Protein AF-A0A9P8JI76-F1 (afdb_monomer)

Secondary structure (DSSP, 8-state):
----SS---PPPPSS-SSSS---HHHHHHHH--SSSSS--HHHHHTHHHHHHHHHTTSSSGGGSPPPPPPPPTT-----SSPPPPSS-SS---EEE--HHHHTT-EEEHHHHHHHHHHHHHTT-HHHHHHHHHHHHHHHHHHHH-TT--GGG-EEE-HHHHHHHHHHHTT-TT-EEEEEE-EEE--S-TTTTT-EEE--S-PPPPPTTS-SS-BTTBTTS-S-SSSS--EEEEEE-S-STTHHHHHHHHHH--

InterPro domains:
  IPR001910 Inosine/uridine-preferring nucleoside hydrolase domain [PF01156] (32-207)
  IPR023186 Inosine/uridine-preferring nucleoside hydrolase [PTHR12304] (30-236)
  IPR036452 Ribonucleoside hydrolase-like [G3DSA:3.90.245.10] (26-215)
  IPR036452 Ribonucleoside hydrolase-like [SSF53590] (35-204)

Radius of gyration: 21.75 Å; Cα contacts (8 Å, |Δi|>4): 345; chains: 1; bounding box: 53×45×63 Å

Sequence (253 aa):
PPPIYPPASIPEPPFRLIKAPQTPLRTSLNIRNQVTPVAEFNTYADSIATARVYALTSPTPNSTIPPSPPALPGSQSLPHLAPYPAKLSRQLKLTVFPLDITTPHKITRGQVKQTIQPLIEAGSPLAEWTAAFLNSTFDKVESLMEGISGDSVGLELHDPLCIWYALTHDDAGWKIKKDEDIRIETTGQWTRGMTVVDRRGRKKRAPDDGEGEIPGDAGNWLSPNAGNRVGRCVQSPGFDIFAPYLLQRVFGV

Mean predicted aligned error: 9.0 Å

Organism: Aureobasidium melanogenum (NCBI:txid46634)

Nearest PDB structures (foldseek):
  3fz0-assembly1_C  TM=6.778E-01  e=4.334E-03  Trypanosoma brucei
  6shl-assembly1_B  TM=2.081E-01  e=9.320E+00  Chaetoceros tenuissimus RNA virus type II

Structure (mmCIF, N/CA/C/O backbone):
data_AF-A0A9P8JI76-F1
#
_entry.id   AF-A0A9P8JI76-F1
#
loop_
_atom_site.group_PDB
_atom_site.id
_atom_site.type_symbol
_atom_site.label_atom_id
_atom_site.label_alt_id
_atom_site.label_comp_id
_atom_site.label_asym_id
_atom_site.label_entity_id
_atom_site.label_seq_id
_atom_site.pdbx_PDB_ins_code
_atom_site.Cartn_x
_atom_site.Cartn_y
_atom_site.Cartn_z
_atom_site.occupancy
_atom_site.B_iso_or_equiv
_atom_site.auth_seq_id
_atom_site.auth_comp_id
_atom_site.auth_asym_id
_atom_site.auth_atom_id
_atom_site.pdbx_PDB_model_num
ATOM 1 N N . PRO A 1 1 ? -0.635 21.444 3.411 1.00 31.45 1 PRO A N 1
ATOM 2 C CA . PRO A 1 1 ? -1.804 21.811 2.575 1.00 31.45 1 PRO A CA 1
ATOM 3 C C . PRO A 1 1 ? -2.587 20.550 2.166 1.00 31.45 1 PRO A C 1
ATOM 5 O O . PRO A 1 1 ? -2.014 19.705 1.484 1.00 31.45 1 PRO A O 1
ATOM 8 N N . PRO A 1 2 ? -3.826 20.368 2.647 1.00 31.03 2 PRO A N 1
ATOM 9 C CA . PRO A 1 2 ? -4.631 19.183 2.341 1.00 31.03 2 PRO A CA 1
ATOM 10 C C . PRO A 1 2 ? -5.326 19.317 0.968 1.00 31.03 2 PRO A C 1
ATOM 12 O O . PRO A 1 2 ? -5.498 20.447 0.502 1.00 31.03 2 PRO A O 1
ATOM 15 N N . PRO A 1 3 ? -5.760 18.216 0.319 1.00 32.19 3 PRO A N 1
ATOM 16 C CA . PRO A 1 3 ? -6.756 18.285 -0.746 1.00 32.19 3 PRO A CA 1
ATOM 17 C C . PRO A 1 3 ? -8.104 18.695 -0.136 1.00 32.19 3 PRO A C 1
ATOM 19 O O . PRO A 1 3 ? -8.515 18.164 0.892 1.00 32.19 3 PRO A O 1
ATOM 22 N N . ILE A 1 4 ? -8.748 19.689 -0.745 1.00 38.81 4 ILE A N 1
ATOM 23 C CA . ILE A 1 4 ? -9.757 20.546 -0.099 1.00 38.81 4 ILE A CA 1
ATOM 24 C C . ILE A 1 4 ? -11.208 20.073 -0.343 1.00 38.81 4 ILE A C 1
ATOM 26 O O . ILE A 1 4 ? -12.114 20.595 0.292 1.00 38.81 4 ILE A O 1
ATOM 30 N N . TYR A 1 5 ? -11.481 19.082 -1.202 1.00 34.94 5 TYR A N 1
ATOM 31 C CA . TYR A 1 5 ? -12.864 18.789 -1.618 1.00 34.94 5 TYR A CA 1
ATOM 32 C C . TYR A 1 5 ? -13.153 17.295 -1.840 1.00 34.94 5 TYR A C 1
ATOM 34 O O . TYR A 1 5 ? -12.245 16.565 -2.255 1.00 34.94 5 TYR A O 1
ATOM 42 N N . PRO A 1 6 ? -14.415 16.839 -1.653 1.00 40.75 6 PRO A N 1
ATOM 43 C CA . PRO A 1 6 ? -14.876 15.586 -2.250 1.00 40.75 6 PRO A CA 1
ATOM 44 C C . PRO A 1 6 ? -14.635 15.645 -3.768 1.00 40.75 6 PRO A C 1
ATOM 46 O O . PRO A 1 6 ? -14.633 16.744 -4.332 1.00 40.75 6 PRO A O 1
ATOM 49 N N . PRO A 1 7 ? -14.407 14.511 -4.460 1.00 43.22 7 PRO A N 1
ATOM 50 C CA . PRO A 1 7 ? -14.188 14.537 -5.898 1.00 43.22 7 PRO A CA 1
ATOM 51 C C . PRO A 1 7 ? -15.430 15.128 -6.562 1.00 43.22 7 PRO A C 1
ATOM 53 O O . PRO A 1 7 ? -16.456 14.462 -6.696 1.00 43.22 7 PRO A O 1
ATOM 56 N N . ALA A 1 8 ? -15.338 16.392 -6.976 1.00 44.16 8 ALA A N 1
ATOM 57 C CA . ALA A 1 8 ? -16.277 16.955 -7.920 1.00 44.16 8 ALA A CA 1
ATOM 58 C C . ALA A 1 8 ? -16.285 16.011 -9.126 1.00 44.16 8 ALA A C 1
ATOM 60 O O . ALA A 1 8 ? -15.217 15.610 -9.602 1.00 44.16 8 ALA A O 1
ATOM 61 N N . SER A 1 9 ? -17.467 15.633 -9.619 1.00 48.31 9 SER A N 1
ATOM 62 C CA . SER A 1 9 ? -17.574 14.955 -10.908 1.00 48.31 9 SER A CA 1
ATOM 63 C C . SER A 1 9 ? -17.218 15.968 -11.997 1.00 48.31 9 SER A C 1
ATOM 65 O O . SER A 1 9 ? -18.086 16.541 -12.652 1.00 48.31 9 SER A O 1
ATOM 67 N N . ILE A 1 10 ? -15.929 16.265 -12.132 1.00 48.69 10 ILE A N 1
ATOM 68 C CA . ILE A 1 10 ? -15.408 17.076 -13.218 1.00 48.69 10 ILE A CA 1
ATOM 69 C C . ILE A 1 10 ? -15.642 16.237 -14.475 1.00 48.69 10 ILE A C 1
ATOM 71 O O . ILE A 1 10 ? -15.131 15.113 -14.538 1.00 48.69 10 ILE A O 1
ATOM 75 N N . PRO A 1 11 ? -16.433 16.725 -15.448 1.00 48.50 11 PRO A N 1
ATOM 76 C CA . PRO A 1 11 ? -16.616 16.023 -16.706 1.00 48.50 11 PRO A CA 1
ATOM 77 C C . PRO A 1 11 ? -15.242 15.733 -17.304 1.00 48.50 11 PRO A C 1
ATOM 79 O O . PRO A 1 11 ? -14.412 16.638 -17.418 1.00 48.50 11 PRO A O 1
ATOM 82 N N . GLU A 1 12 ? -14.984 14.469 -17.643 1.00 49.69 12 GLU A N 1
ATOM 83 C CA . GLU A 1 12 ? -13.732 14.104 -18.296 1.00 49.69 12 GLU A CA 1
ATOM 84 C C . GLU A 1 12 ? -13.619 14.944 -19.582 1.00 49.69 12 GLU A C 1
ATOM 86 O O . GLU A 1 12 ? -14.578 14.982 -20.363 1.00 49.69 12 GLU A O 1
ATOM 91 N N . PRO A 1 13 ? -12.507 15.675 -19.804 1.00 49.22 13 PRO A N 1
ATOM 92 C CA . PRO A 1 13 ? -12.344 16.441 -21.030 1.00 49.22 13 PRO A CA 1
ATOM 93 C C . PRO A 1 13 ? -12.530 15.508 -22.240 1.00 49.22 13 PRO A C 1
ATOM 95 O O . PRO A 1 13 ? -12.113 14.349 -22.187 1.00 49.22 13 PRO A O 1
ATOM 98 N N . PRO A 1 14 ? -13.119 15.982 -23.355 1.00 52.38 14 PRO A N 1
ATOM 99 C CA . PRO A 1 14 ? -13.527 15.138 -24.487 1.00 52.38 14 PRO A CA 1
ATOM 100 C C . PRO A 1 14 ? -12.346 14.558 -25.288 1.00 52.38 14 PRO A C 1
ATOM 102 O O . PRO A 1 14 ? -12.521 14.019 -26.379 1.00 52.38 14 PRO A O 1
ATOM 105 N N . PHE A 1 15 ? -11.127 14.674 -24.766 1.00 48.81 15 PHE A N 1
ATOM 106 C CA . PHE A 1 15 ? -9.894 14.192 -25.357 1.00 48.81 15 PHE A CA 1
ATOM 107 C C . PHE A 1 15 ? -9.058 13.454 -24.309 1.00 48.81 15 PHE A C 1
ATOM 109 O O . PHE A 1 15 ? -8.935 13.858 -23.153 1.00 48.81 15 PHE A O 1
ATOM 116 N N . ARG A 1 16 ? -8.429 12.356 -24.734 1.00 44.25 16 ARG A N 1
ATOM 117 C CA . ARG A 1 16 ? -7.534 11.569 -23.882 1.00 44.25 16 ARG A CA 1
ATOM 118 C C . ARG A 1 16 ? -6.119 12.127 -23.988 1.00 44.25 16 ARG A C 1
ATOM 120 O O . ARG A 1 16 ? -5.501 12.037 -25.043 1.00 44.25 16 ARG A O 1
ATOM 127 N N . LEU A 1 17 ? -5.584 12.641 -22.882 1.00 48.97 17 LEU A N 1
ATOM 128 C CA . LEU A 1 17 ? -4.207 13.156 -22.812 1.00 48.97 17 LEU A CA 1
ATOM 129 C C . LEU A 1 17 ? -3.125 12.063 -22.939 1.00 48.97 17 LEU A C 1
ATOM 131 O O . LEU A 1 17 ? -1.956 12.378 -23.134 1.00 48.97 17 LEU A O 1
ATOM 135 N N . ILE A 1 18 ? -3.494 10.777 -22.856 1.00 44.84 18 ILE A N 1
ATOM 136 C CA . ILE A 1 18 ? -2.584 9.639 -23.046 1.00 44.84 18 ILE A CA 1
ATOM 137 C C . ILE A 1 18 ? -3.244 8.535 -23.885 1.00 44.84 18 ILE A C 1
ATOM 139 O O . ILE A 1 18 ? -4.435 8.264 -23.747 1.00 44.84 18 ILE A O 1
ATOM 143 N N . LYS A 1 19 ? -2.452 7.845 -24.722 1.00 38.38 19 LYS A N 1
ATOM 144 C CA . LYS A 1 19 ? -2.895 6.715 -25.573 1.00 38.38 19 LYS A CA 1
ATOM 145 C C . LYS A 1 19 ? -3.288 5.450 -24.788 1.00 38.38 19 LYS A C 1
ATOM 147 O O . LYS A 1 19 ? -3.725 4.473 -25.387 1.00 38.38 19 LYS A O 1
ATOM 152 N N . ALA A 1 20 ? -3.105 5.434 -23.467 1.00 45.47 20 ALA A N 1
ATOM 153 C CA . ALA A 1 20 ? -3.449 4.289 -22.635 1.00 45.47 20 ALA A CA 1
ATOM 154 C C . ALA A 1 20 ? -4.974 4.220 -22.410 1.00 45.47 20 ALA A C 1
ATOM 156 O O . ALA A 1 20 ? -5.576 5.227 -22.026 1.00 45.47 20 ALA A O 1
ATOM 157 N N . PRO A 1 21 ? -5.617 3.055 -22.611 1.00 47.03 21 PRO A N 1
ATOM 158 C CA . PRO A 1 21 ? -7.047 2.906 -22.370 1.00 47.03 21 PRO A CA 1
ATOM 159 C C . PRO A 1 21 ? -7.389 3.152 -20.893 1.00 47.03 21 PRO A C 1
ATOM 161 O O . PRO A 1 21 ? -6.632 2.805 -19.981 1.00 47.03 21 PRO A O 1
ATOM 164 N N . GLN A 1 22 ? -8.551 3.755 -20.647 1.00 49.19 22 GLN A N 1
ATOM 165 C CA . GLN A 1 22 ? -9.158 3.801 -19.320 1.00 49.19 22 GLN A CA 1
ATOM 166 C C . GLN A 1 22 ? -9.544 2.370 -18.944 1.00 49.19 22 GLN A C 1
ATOM 168 O O . GLN A 1 22 ? -10.387 1.751 -19.583 1.00 49.19 22 GLN A O 1
ATOM 173 N N . THR A 1 23 ? -8.838 1.815 -17.966 1.00 56.16 23 THR A N 1
ATOM 174 C CA . THR A 1 23 ? -9.088 0.472 -17.433 1.00 56.16 23 THR A CA 1
ATOM 175 C C . THR A 1 23 ? -9.636 0.619 -16.021 1.00 56.16 23 THR A C 1
ATOM 177 O O . THR A 1 23 ? -9.257 1.592 -15.364 1.00 56.16 23 THR A O 1
ATOM 180 N N . PRO A 1 24 ? -10.435 -0.335 -15.508 1.00 57.41 24 PRO A N 1
ATOM 181 C CA . PRO A 1 24 ? -10.851 -0.341 -14.106 1.00 57.41 24 PRO A CA 1
ATOM 182 C C . PRO A 1 24 ? -9.673 -0.104 -13.156 1.00 57.41 24 PRO A C 1
ATOM 184 O O . PRO A 1 24 ? -9.762 0.732 -12.278 1.00 57.41 24 PRO A O 1
ATOM 187 N N . LEU A 1 25 ? -8.509 -0.697 -13.438 1.00 52.91 25 LEU A N 1
ATOM 188 C CA . LEU A 1 25 ? -7.288 -0.501 -12.657 1.00 52.91 25 LEU A CA 1
ATOM 189 C C . LEU A 1 25 ? -6.665 0.909 -12.788 1.00 52.91 25 LEU A C 1
ATOM 191 O O . LEU A 1 25 ? -6.049 1.386 -11.847 1.00 52.91 25 LEU A O 1
ATOM 195 N N . ARG A 1 26 ? -6.774 1.597 -13.936 1.00 53.81 26 ARG A N 1
ATOM 196 C CA . ARG A 1 26 ? -6.343 3.011 -14.074 1.00 53.81 26 ARG A CA 1
ATOM 197 C C . ARG A 1 26 ? -7.310 3.946 -13.351 1.00 53.81 26 ARG A C 1
ATOM 199 O O . ARG A 1 26 ? -6.874 4.896 -12.718 1.00 53.81 26 ARG A O 1
ATOM 206 N N . THR A 1 27 ? -8.602 3.659 -13.450 1.00 53.03 27 THR A N 1
ATOM 207 C CA . THR A 1 27 ? -9.645 4.343 -12.693 1.00 53.03 27 THR A CA 1
ATOM 208 C C . THR A 1 27 ? -9.400 4.162 -11.193 1.00 53.03 27 THR A C 1
ATOM 210 O O . THR A 1 27 ? -9.337 5.155 -10.487 1.00 53.03 27 THR A O 1
ATOM 213 N N . SER A 1 28 ? -9.096 2.950 -10.727 1.00 55.28 28 SER A N 1
ATOM 214 C CA . SER A 1 28 ? -8.715 2.665 -9.338 1.00 55.28 28 SER A CA 1
ATOM 215 C C . SER A 1 28 ? -7.453 3.406 -8.883 1.00 55.28 28 SER A C 1
ATOM 217 O O . SER A 1 28 ? -7.447 3.971 -7.796 1.00 55.28 28 SER A O 1
ATOM 219 N N . LEU A 1 29 ? -6.413 3.481 -9.725 1.00 47.97 29 LEU A N 1
ATOM 220 C CA . LEU A 1 29 ? -5.179 4.220 -9.412 1.00 47.97 29 LEU A CA 1
ATOM 221 C C . LEU A 1 29 ? -5.358 5.749 -9.401 1.00 47.97 29 LEU A C 1
ATOM 223 O O . LEU A 1 29 ? -4.594 6.430 -8.727 1.00 47.97 29 LEU A O 1
ATOM 227 N N . ASN A 1 30 ? -6.337 6.287 -10.139 1.00 47.41 30 ASN A N 1
ATOM 228 C CA . ASN A 1 30 ? -6.629 7.725 -10.209 1.00 47.41 30 ASN A CA 1
ATOM 229 C C . ASN A 1 30 ? -7.736 8.176 -9.246 1.00 47.41 30 ASN A C 1
ATOM 231 O O . ASN A 1 30 ? -7.867 9.375 -9.017 1.00 47.41 30 ASN A O 1
ATOM 235 N N . ILE A 1 31 ? -8.575 7.264 -8.738 1.00 47.50 31 ILE A N 1
ATOM 236 C CA . ILE A 1 31 ? -9.809 7.664 -8.053 1.00 47.50 31 ILE A CA 1
ATOM 237 C C . ILE A 1 31 ? -9.543 8.288 -6.689 1.00 47.50 31 ILE A C 1
ATOM 239 O O . ILE A 1 31 ? -10.249 9.232 -6.352 1.00 47.50 31 ILE A O 1
ATOM 243 N N . ARG A 1 32 ? -8.557 7.842 -5.909 1.00 53.12 32 ARG A N 1
ATOM 244 C CA . ARG A 1 32 ? -8.275 8.434 -4.591 1.00 53.12 32 ARG A CA 1
ATOM 245 C C . ARG A 1 32 ? -6.834 8.188 -4.209 1.00 53.12 32 ARG A C 1
ATOM 247 O O . ARG A 1 32 ? -6.512 7.174 -3.609 1.00 53.12 32 ARG A O 1
ATOM 254 N N . ASN A 1 33 ? -5.979 9.133 -4.549 1.00 51.16 33 ASN A N 1
ATOM 255 C CA . ASN A 1 33 ? -4.701 9.263 -3.879 1.00 51.16 33 ASN A CA 1
ATOM 256 C C . ASN A 1 33 ? -4.870 10.303 -2.764 1.00 51.16 33 ASN A C 1
ATOM 258 O O . ASN A 1 33 ? -5.526 11.326 -2.950 1.00 51.16 33 ASN A O 1
ATOM 262 N N . GLN A 1 34 ? -4.371 9.986 -1.571 1.00 57.38 34 GLN A N 1
ATOM 263 C CA . GLN A 1 34 ? -4.729 10.711 -0.345 1.00 57.38 34 GLN A CA 1
ATOM 264 C C . GLN A 1 34 ? -4.065 12.089 -0.231 1.00 57.38 34 GLN A C 1
ATOM 266 O O . GLN A 1 34 ? -4.572 12.953 0.480 1.00 57.38 34 GLN A O 1
ATOM 271 N N . VAL A 1 35 ? -2.940 12.308 -0.927 1.00 67.81 35 VAL A N 1
ATOM 272 C CA . VAL A 1 35 ? -2.150 13.550 -0.816 1.00 67.81 35 VAL A CA 1
ATOM 273 C C . VAL A 1 35 ? -2.174 14.381 -2.087 1.00 67.81 35 VAL A C 1
ATOM 275 O O . VAL A 1 35 ? -2.378 15.592 -2.035 1.00 67.81 35 VAL A O 1
ATOM 278 N N . THR A 1 36 ? -1.966 13.745 -3.234 1.00 76.25 36 THR A N 1
ATOM 279 C CA . THR A 1 36 ? -2.098 14.367 -4.558 1.00 76.25 36 THR A CA 1
ATOM 280 C C . THR A 1 36 ? -3.062 13.532 -5.391 1.00 76.25 36 THR A C 1
ATOM 282 O O . THR A 1 36 ? -3.386 12.429 -4.974 1.00 76.25 36 THR A O 1
ATOM 285 N N . PRO A 1 37 ? -3.499 13.968 -6.584 1.00 75.00 37 PRO A N 1
ATOM 286 C CA . PRO A 1 37 ? -4.369 13.145 -7.428 1.00 75.00 37 PRO A CA 1
ATOM 287 C C . PRO A 1 37 ? -3.773 11.785 -7.841 1.00 75.00 37 PRO A C 1
ATOM 289 O O . PRO A 1 37 ? -4.517 10.877 -8.204 1.00 75.00 37 PRO A O 1
ATOM 292 N N . VAL A 1 38 ? -2.444 11.622 -7.791 1.00 80.62 38 VAL A N 1
ATOM 293 C CA . VAL A 1 38 ? -1.729 10.470 -8.381 1.00 80.62 38 VAL A CA 1
ATOM 294 C C . VAL A 1 38 ? -0.743 9.761 -7.439 1.00 80.62 38 VAL A C 1
ATOM 296 O O . VAL A 1 38 ? -0.149 8.765 -7.847 1.00 80.62 38 VAL A O 1
ATOM 299 N N . ALA A 1 39 ? -0.548 10.249 -6.207 1.00 85.25 39 ALA A N 1
ATOM 300 C CA . ALA A 1 39 ? 0.408 9.677 -5.256 1.00 85.25 39 ALA A CA 1
ATOM 301 C C . ALA A 1 39 ? -0.201 9.358 -3.881 1.00 85.25 39 ALA A C 1
ATOM 303 O O . ALA A 1 39 ? -0.815 10.208 -3.227 1.00 85.25 39 ALA A O 1
ATOM 304 N N . GLU A 1 40 ? 0.040 8.132 -3.425 1.00 87.75 40 GLU A N 1
ATOM 305 C CA . GLU A 1 40 ? -0.241 7.677 -2.062 1.00 87.75 40 GLU A CA 1
ATOM 306 C C . GLU A 1 40 ? 0.681 8.388 -1.048 1.00 87.75 40 GLU A C 1
ATOM 308 O O . GLU A 1 40 ? 1.776 8.832 -1.402 1.00 87.75 40 GLU A O 1
ATOM 313 N N . PHE A 1 41 ? 0.222 8.542 0.202 1.00 86.94 41 PHE A N 1
ATOM 314 C CA . PHE A 1 41 ? 0.879 9.356 1.230 1.00 86.94 41 PHE A CA 1
ATOM 315 C C . PHE A 1 41 ? 2.339 8.972 1.489 1.00 86.94 41 PHE A C 1
ATOM 317 O O . PHE A 1 41 ? 3.208 9.839 1.385 1.00 86.94 41 PHE A O 1
ATOM 324 N N . ASN A 1 42 ? 2.630 7.705 1.783 1.00 90.94 42 ASN A N 1
ATOM 325 C CA . ASN A 1 42 ? 3.982 7.240 2.101 1.00 90.94 42 ASN A CA 1
ATOM 326 C C . ASN A 1 42 ? 4.930 7.414 0.910 1.00 90.94 42 ASN A C 1
ATOM 328 O O . ASN A 1 42 ? 6.061 7.884 1.057 1.00 90.94 42 ASN A O 1
ATOM 332 N N . THR A 1 43 ? 4.442 7.108 -0.291 1.00 90.62 43 THR A N 1
ATOM 333 C CA . THR A 1 43 ? 5.223 7.265 -1.524 1.00 90.62 43 THR A CA 1
ATOM 334 C C . THR A 1 43 ? 5.467 8.740 -1.861 1.00 90.62 43 THR A C 1
ATOM 336 O O . THR A 1 43 ? 6.544 9.106 -2.331 1.00 90.62 43 THR A O 1
ATOM 339 N N . TYR A 1 44 ? 4.492 9.618 -1.612 1.00 89.31 44 TYR A N 1
ATOM 340 C CA . TYR A 1 44 ? 4.650 11.063 -1.777 1.00 89.31 44 TYR A CA 1
ATOM 341 C C . TYR A 1 44 ? 5.583 11.668 -0.721 1.00 89.31 44 TYR A C 1
ATOM 343 O O . TYR A 1 44 ? 6.356 12.581 -1.035 1.00 89.31 44 TYR A O 1
ATOM 351 N N . ALA A 1 45 ? 5.523 11.180 0.519 1.00 90.25 45 ALA A N 1
ATOM 352 C CA . ALA A 1 45 ? 6.365 11.650 1.611 1.00 90.25 45 ALA A CA 1
ATOM 353 C C . ALA A 1 45 ? 7.850 11.473 1.266 1.00 90.25 45 ALA A C 1
ATOM 355 O O . ALA A 1 45 ? 8.615 12.428 1.400 1.00 90.25 45 ALA A O 1
ATOM 356 N N . ASP A 1 46 ? 8.229 10.317 0.706 1.00 92.00 46 ASP A N 1
ATOM 357 C CA . ASP A 1 46 ? 9.573 10.100 0.169 1.00 92.00 46 ASP A CA 1
ATOM 358 C C . ASP A 1 46 ? 9.583 9.193 -1.076 1.00 92.00 46 ASP A C 1
ATOM 360 O O . ASP A 1 46 ? 9.744 7.965 -1.029 1.00 92.00 46 ASP A O 1
ATOM 364 N N . SER A 1 47 ? 9.453 9.831 -2.240 1.00 91.75 47 SER A N 1
ATOM 365 C CA . SER A 1 47 ? 9.452 9.147 -3.533 1.00 91.75 47 SER A CA 1
ATOM 366 C C . SER A 1 47 ? 10.815 8.541 -3.877 1.00 91.75 47 SER A C 1
ATOM 368 O O . SER A 1 47 ? 10.875 7.515 -4.554 1.00 91.75 47 SER A O 1
ATOM 370 N N . ILE A 1 48 ? 11.915 9.146 -3.408 1.00 90.94 48 ILE A N 1
ATOM 371 C CA . ILE A 1 48 ? 13.276 8.665 -3.685 1.00 90.94 48 ILE A CA 1
ATOM 372 C C . ILE A 1 48 ? 13.552 7.412 -2.857 1.00 90.94 48 ILE A C 1
ATOM 374 O O . ILE A 1 48 ? 14.003 6.409 -3.413 1.00 90.94 48 ILE A O 1
ATOM 378 N N . ALA A 1 49 ? 13.247 7.432 -1.557 1.00 91.12 49 ALA A N 1
ATOM 379 C CA . ALA A 1 49 ? 13.370 6.250 -0.710 1.00 91.12 49 ALA A CA 1
ATOM 380 C C . ALA A 1 49 ? 12.502 5.105 -1.239 1.00 91.12 49 ALA A C 1
ATOM 382 O O . ALA A 1 49 ? 12.996 3.985 -1.373 1.00 91.12 49 ALA A O 1
ATOM 383 N N . THR A 1 50 ? 11.258 5.386 -1.640 1.00 94.12 50 THR A N 1
ATOM 384 C CA . THR A 1 50 ? 10.363 4.354 -2.184 1.00 94.12 50 THR A CA 1
ATOM 385 C C . THR A 1 50 ? 10.926 3.737 -3.468 1.00 94.12 50 THR A C 1
ATOM 387 O O . THR A 1 50 ? 11.028 2.513 -3.569 1.00 94.12 50 THR A O 1
ATOM 390 N N . ALA A 1 51 ? 11.402 4.559 -4.413 1.00 93.69 51 ALA A N 1
ATOM 391 C CA . ALA A 1 51 ? 12.048 4.073 -5.635 1.00 93.69 51 ALA A CA 1
ATOM 392 C C . ALA A 1 51 ? 13.281 3.205 -5.332 1.00 93.69 51 ALA A C 1
ATOM 394 O O . ALA A 1 51 ? 13.474 2.142 -5.927 1.00 93.69 51 ALA A O 1
ATOM 395 N N . ARG A 1 52 ? 14.098 3.632 -4.361 1.00 92.31 52 ARG A N 1
ATOM 396 C CA . ARG A 1 52 ? 15.288 2.897 -3.921 1.00 92.31 52 ARG A CA 1
ATOM 397 C C . ARG A 1 52 ? 14.941 1.576 -3.248 1.00 92.31 52 ARG A C 1
ATOM 399 O O . ARG A 1 52 ? 15.650 0.608 -3.487 1.00 92.31 52 ARG A O 1
ATOM 406 N N . VAL A 1 53 ? 13.883 1.496 -2.445 1.00 94.06 53 VAL A N 1
ATOM 407 C CA . VAL A 1 53 ? 13.431 0.225 -1.853 1.00 94.06 53 VAL A CA 1
ATOM 408 C C . VAL A 1 53 ? 12.942 -0.726 -2.944 1.00 94.06 53 VAL A C 1
ATOM 410 O O . VAL A 1 53 ? 13.301 -1.901 -2.936 1.00 94.06 53 VAL A O 1
ATOM 413 N N . TYR A 1 54 ? 12.189 -0.223 -3.926 1.00 95.62 54 TYR A N 1
ATOM 414 C CA . TYR A 1 54 ? 11.686 -1.045 -5.027 1.00 95.62 54 TYR A CA 1
ATOM 415 C C . TYR A 1 54 ? 12.836 -1.588 -5.881 1.00 95.62 54 TYR A C 1
ATOM 417 O O . TYR A 1 54 ? 12.827 -2.772 -6.213 1.00 95.62 54 TYR A O 1
ATOM 425 N N . ALA A 1 55 ? 13.872 -0.783 -6.137 1.00 93.81 55 ALA A N 1
ATOM 426 C CA . ALA A 1 55 ? 15.073 -1.213 -6.856 1.00 93.81 55 ALA A CA 1
ATOM 427 C C . ALA A 1 55 ? 15.773 -2.428 -6.212 1.00 93.81 55 ALA A C 1
ATOM 429 O O . ALA A 1 55 ? 16.347 -3.242 -6.935 1.00 93.81 55 ALA A O 1
ATOM 430 N N . LEU A 1 56 ? 15.653 -2.641 -4.890 1.00 94.00 56 LEU A N 1
ATOM 431 C CA . LEU A 1 56 ? 16.237 -3.814 -4.213 1.00 94.00 56 LEU A CA 1
ATOM 432 C C . LEU A 1 56 ? 15.586 -5.136 -4.640 1.00 94.00 56 LEU A C 1
ATOM 434 O O . LEU A 1 56 ? 16.119 -6.212 -4.365 1.00 94.00 56 LEU A O 1
ATOM 438 N N . THR A 1 57 ? 14.414 -5.072 -5.265 1.00 94.88 57 THR A N 1
ATOM 439 C CA . THR A 1 57 ? 13.717 -6.244 -5.804 1.00 94.88 57 THR A CA 1
ATOM 440 C C . THR A 1 57 ? 14.254 -6.640 -7.183 1.00 94.88 57 THR A C 1
ATOM 442 O O . THR A 1 57 ? 14.071 -7.776 -7.610 1.00 94.88 57 THR A O 1
ATOM 445 N N . SER A 1 58 ? 14.934 -5.735 -7.892 1.00 92.19 58 SER A N 1
ATOM 446 C CA . SER A 1 58 ? 15.465 -5.983 -9.234 1.00 92.19 58 SER A CA 1
ATOM 447 C C . SER A 1 58 ? 16.699 -6.895 -9.200 1.00 92.19 58 SER A C 1
ATOM 449 O O . SER A 1 58 ? 17.502 -6.789 -8.269 1.00 92.19 58 SER A O 1
ATOM 451 N N . PRO A 1 59 ? 16.911 -7.760 -10.213 1.00 87.50 59 PRO A N 1
ATOM 452 C CA . PRO A 1 59 ? 18.199 -8.434 -10.389 1.00 87.50 59 PRO A CA 1
ATOM 453 C C . PRO A 1 59 ? 19.322 -7.438 -10.726 1.00 87.50 59 PRO A C 1
ATOM 455 O O . PRO A 1 59 ? 20.481 -7.690 -10.402 1.00 87.50 59 PRO A O 1
ATOM 458 N N . THR A 1 60 ? 18.962 -6.280 -11.292 1.00 88.19 60 THR A N 1
ATOM 459 C CA . THR A 1 60 ? 19.874 -5.188 -11.642 1.00 88.19 60 THR A CA 1
ATOM 460 C C . THR A 1 60 ? 19.337 -3.881 -11.049 1.00 88.19 60 THR A C 1
ATOM 462 O O . THR A 1 60 ? 18.736 -3.080 -11.771 1.00 88.19 60 THR A O 1
ATOM 465 N N . PRO A 1 61 ? 19.531 -3.622 -9.738 1.00 88.25 61 PRO A N 1
ATOM 466 C CA . PRO A 1 61 ? 18.918 -2.479 -9.052 1.00 88.25 61 PRO A CA 1
ATOM 467 C C . PRO A 1 61 ? 19.180 -1.127 -9.710 1.00 88.25 61 PRO A C 1
ATOM 469 O O . PRO A 1 61 ? 18.284 -0.294 -9.794 1.00 88.25 61 PRO A O 1
ATOM 472 N N . ASN A 1 62 ? 20.376 -0.937 -10.271 1.00 86.56 62 ASN A N 1
ATOM 473 C CA . ASN A 1 62 ? 20.744 0.289 -10.980 1.00 86.56 62 ASN A CA 1
ATOM 474 C C . ASN A 1 62 ? 19.828 0.623 -12.168 1.00 86.56 62 ASN A C 1
ATOM 476 O O . ASN A 1 62 ? 19.788 1.776 -12.583 1.00 86.56 62 ASN A O 1
ATOM 480 N N . SER A 1 63 ? 19.065 -0.342 -12.691 1.00 86.56 63 SER A N 1
ATOM 481 C CA . SER A 1 63 ? 18.137 -0.129 -13.808 1.00 86.56 63 SER A CA 1
ATOM 482 C C . SER A 1 63 ? 16.906 0.719 -13.462 1.00 86.56 63 SER A C 1
ATOM 484 O O . SER A 1 63 ? 16.224 1.194 -14.369 1.00 86.56 63 SER A O 1
ATOM 486 N N . THR A 1 64 ? 16.603 0.914 -12.175 1.00 87.69 64 THR A N 1
ATOM 487 C CA . THR A 1 64 ? 15.388 1.613 -11.713 1.00 87.69 64 THR A CA 1
ATOM 488 C C . THR A 1 64 ? 15.650 2.651 -10.627 1.00 87.69 64 THR A C 1
ATOM 490 O O . THR A 1 64 ? 14.703 3.193 -10.055 1.00 87.69 64 THR A O 1
ATOM 493 N N . ILE A 1 65 ? 16.915 2.923 -10.309 1.00 86.38 65 ILE A N 1
ATOM 494 C CA . ILE A 1 65 ? 17.273 3.941 -9.322 1.00 86.38 65 ILE A CA 1
ATOM 495 C C . ILE A 1 65 ? 17.016 5.327 -9.919 1.00 86.38 65 ILE A C 1
ATOM 497 O O . ILE A 1 65 ? 17.464 5.595 -11.036 1.00 86.38 65 ILE A O 1
ATOM 501 N N . PRO A 1 66 ? 16.315 6.218 -9.197 1.00 80.44 66 PRO A N 1
ATOM 502 C CA . PRO A 1 66 ? 16.132 7.586 -9.653 1.00 80.44 66 PRO A CA 1
ATOM 503 C C . PRO A 1 66 ? 17.480 8.316 -9.689 1.00 80.44 66 PRO A C 1
ATOM 505 O O . PRO A 1 66 ? 18.376 7.987 -8.904 1.00 80.44 66 PRO A O 1
ATOM 508 N N . PRO A 1 67 ? 17.637 9.335 -10.552 1.00 73.25 67 PRO A N 1
ATOM 509 C CA . PRO A 1 67 ? 18.832 10.165 -10.531 1.00 73.25 67 PRO A CA 1
ATOM 510 C C . PRO A 1 67 ? 19.048 10.736 -9.126 1.00 73.25 67 PRO A C 1
ATOM 512 O O . PRO A 1 67 ? 18.087 11.063 -8.421 1.00 73.25 67 PRO A O 1
ATOM 515 N N . SER A 1 68 ? 20.312 10.852 -8.715 1.00 69.00 68 SER A N 1
ATOM 516 C CA . SER A 1 68 ? 20.649 11.492 -7.446 1.00 69.00 68 SER A CA 1
ATOM 517 C C . SER A 1 68 ? 20.010 12.883 -7.396 1.00 69.00 68 SER A C 1
ATOM 519 O O . SER A 1 68 ? 20.111 13.618 -8.384 1.00 69.00 68 SER A O 1
ATOM 521 N N . PRO A 1 69 ? 19.355 13.262 -6.283 1.00 63.78 69 PRO A N 1
ATOM 522 C CA . PRO A 1 69 ? 18.818 14.605 -6.156 1.00 63.78 69 PRO A CA 1
ATOM 523 C C . PRO A 1 69 ? 19.942 15.630 -6.376 1.00 63.78 69 PRO A C 1
ATOM 525 O O . PRO A 1 69 ? 21.075 15.391 -5.939 1.00 63.78 69 PRO A O 1
ATOM 528 N N . PRO A 1 70 ? 19.662 16.741 -7.083 1.00 60.59 70 PRO A N 1
ATOM 529 C CA . PRO A 1 70 ? 20.663 17.766 -7.331 1.00 60.59 70 PRO A CA 1
ATOM 530 C C . PRO A 1 70 ? 21.187 18.318 -6.004 1.00 60.59 70 PRO A C 1
ATOM 532 O O . PRO A 1 70 ? 20.451 18.395 -5.017 1.00 60.59 70 PRO A O 1
ATOM 535 N N . ALA A 1 71 ? 22.463 18.704 -5.980 1.00 61.66 71 ALA A N 1
ATOM 536 C CA . ALA A 1 71 ? 23.041 19.365 -4.818 1.00 61.66 71 ALA A CA 1
ATOM 537 C C . ALA A 1 71 ? 22.249 20.641 -4.492 1.00 61.66 71 ALA A C 1
ATOM 539 O O . ALA A 1 71 ? 21.814 21.362 -5.396 1.00 61.66 71 ALA A O 1
ATOM 540 N N . LEU A 1 72 ? 22.071 20.928 -3.200 1.00 61.53 72 LEU A N 1
ATOM 541 C CA . LEU A 1 72 ? 21.495 22.200 -2.775 1.00 61.53 72 LEU A CA 1
ATOM 542 C C . LEU A 1 72 ? 22.362 23.354 -3.314 1.00 61.53 72 LEU A C 1
ATOM 544 O O . LEU A 1 72 ? 23.592 23.252 -3.258 1.00 61.53 72 LEU A O 1
ATOM 548 N N . PRO A 1 73 ? 21.764 24.452 -3.811 1.00 57.31 73 PRO A N 1
ATOM 549 C CA . PRO A 1 73 ? 22.525 25.608 -4.273 1.00 57.31 73 PRO A CA 1
ATOM 550 C C . PRO A 1 73 ? 23.490 26.094 -3.182 1.00 57.31 73 PRO A C 1
ATOM 552 O O . PRO A 1 73 ? 23.067 26.408 -2.072 1.00 57.31 73 PRO A O 1
ATOM 555 N N . GLY A 1 74 ? 24.790 26.129 -3.486 1.00 68.62 74 GLY A N 1
ATOM 556 C CA . GLY A 1 74 ? 25.836 26.541 -2.540 1.00 68.62 74 GLY A CA 1
ATOM 557 C C . GLY A 1 74 ? 26.370 25.442 -1.612 1.00 68.62 74 GLY A C 1
ATOM 558 O O . GLY A 1 74 ? 27.276 25.716 -0.828 1.00 68.62 74 GLY A O 1
ATOM 559 N N . SER A 1 75 ? 25.876 24.204 -1.708 1.00 63.81 75 SER A N 1
ATOM 560 C CA . SER A 1 75 ? 26.410 23.072 -0.945 1.00 63.81 75 SER A CA 1
ATOM 561 C C . SER A 1 75 ? 27.399 22.245 -1.773 1.00 63.81 75 SER A C 1
ATOM 563 O O . SER A 1 75 ? 27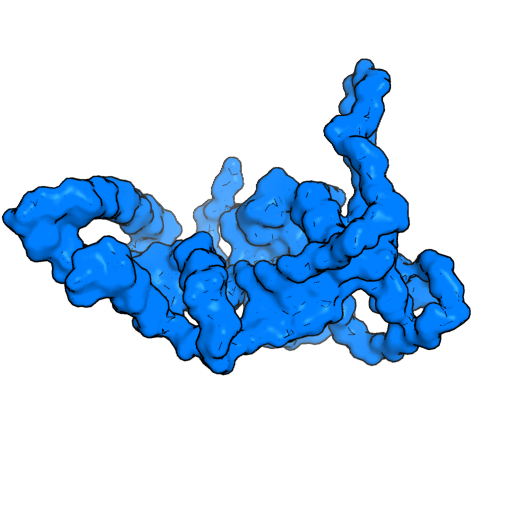.054 21.742 -2.839 1.00 63.81 75 SER A O 1
ATOM 565 N N . GLN A 1 76 ? 28.617 22.045 -1.252 1.00 57.06 76 GLN A N 1
ATOM 566 C CA . GLN A 1 76 ? 29.566 21.028 -1.743 1.00 57.06 76 GLN A CA 1
ATOM 567 C C . GLN A 1 76 ? 29.267 19.625 -1.182 1.00 57.06 76 GLN A C 1
ATOM 569 O O . GLN A 1 76 ? 30.042 18.694 -1.399 1.00 57.06 76 GLN A O 1
ATOM 574 N N . SER A 1 77 ? 28.184 19.456 -0.413 1.00 52.09 77 SER A N 1
ATOM 575 C CA . SER A 1 77 ? 27.861 18.163 0.185 1.00 52.09 77 SER A CA 1
ATOM 576 C C . SER A 1 77 ? 27.650 17.118 -0.907 1.00 52.09 77 SER A C 1
ATOM 578 O O . SER A 1 77 ? 26.820 17.306 -1.799 1.00 52.09 77 SER A O 1
ATOM 580 N N . LEU A 1 78 ? 28.373 16.000 -0.789 1.00 52.53 78 LEU A N 1
ATOM 581 C CA . LEU A 1 78 ? 28.084 14.747 -1.489 1.00 52.53 78 LEU A CA 1
ATOM 582 C C . LEU A 1 78 ? 26.569 14.476 -1.471 1.00 52.53 78 LEU A C 1
ATOM 584 O O . LEU A 1 78 ? 25.899 14.909 -0.524 1.00 52.53 78 LEU A O 1
ATOM 588 N N . PRO A 1 79 ? 26.004 13.746 -2.454 1.00 58.72 79 PRO A N 1
ATOM 589 C CA . PRO A 1 79 ? 24.624 13.294 -2.324 1.00 58.72 79 PRO A CA 1
ATOM 590 C C . PRO A 1 79 ? 24.471 12.652 -0.939 1.00 58.72 79 PRO A C 1
ATOM 592 O O . PRO A 1 79 ? 25.280 11.802 -0.570 1.00 58.72 79 PRO A O 1
ATOM 595 N N . HIS A 1 80 ? 23.465 13.063 -0.156 1.00 67.56 80 HIS A N 1
ATOM 596 C CA . HIS A 1 80 ? 23.222 12.593 1.225 1.00 67.56 80 HIS A CA 1
ATOM 597 C C . HIS A 1 80 ? 23.008 11.068 1.341 1.00 67.56 80 HIS A C 1
ATOM 599 O O . HIS A 1 80 ? 22.719 10.531 2.406 1.00 67.56 80 HIS A O 1
ATOM 605 N N . LEU A 1 81 ? 23.114 10.368 0.219 1.00 69.38 81 LEU A N 1
ATOM 606 C CA . LEU A 1 81 ? 22.803 8.986 -0.014 1.00 69.38 81 LEU A CA 1
ATOM 607 C C . LEU A 1 81 ? 24.049 8.317 -0.594 1.00 69.38 81 LEU A C 1
ATOM 609 O O . LEU A 1 81 ? 24.530 8.701 -1.660 1.00 69.38 81 LEU A O 1
ATOM 613 N N . ALA A 1 82 ? 24.538 7.285 0.093 1.00 72.38 82 ALA A N 1
ATOM 614 C CA . ALA A 1 82 ? 25.621 6.456 -0.417 1.00 72.38 82 ALA A CA 1
ATOM 615 C C . ALA A 1 82 ? 25.256 5.843 -1.786 1.00 72.38 82 ALA A C 1
ATOM 617 O O . ALA A 1 82 ? 24.061 5.601 -2.045 1.00 72.38 82 ALA A O 1
ATOM 618 N N . PRO A 1 83 ? 26.265 5.546 -2.632 1.00 72.94 83 PRO A N 1
ATOM 619 C CA . PRO A 1 83 ? 26.068 4.794 -3.860 1.00 72.94 83 PRO A CA 1
ATOM 620 C C . PRO A 1 83 ? 25.292 3.513 -3.588 1.00 72.94 83 PRO A C 1
ATOM 622 O O . PRO A 1 83 ? 25.441 2.869 -2.547 1.00 72.94 83 PRO A O 1
ATOM 625 N N . TYR A 1 84 ? 24.436 3.150 -4.528 1.00 78.00 84 TYR A N 1
ATOM 626 C CA . TYR A 1 84 ? 23.656 1.938 -4.394 1.00 78.00 84 TYR A CA 1
ATOM 627 C C . TYR A 1 84 ? 24.546 0.696 -4.557 1.00 78.00 84 TYR A C 1
ATOM 629 O O . TYR A 1 84 ? 25.492 0.738 -5.349 1.00 78.00 84 TYR A O 1
ATOM 637 N N . PRO A 1 85 ? 24.277 -0.410 -3.838 1.00 77.38 85 PRO A N 1
ATOM 638 C CA . PRO A 1 85 ? 25.067 -1.624 -3.990 1.00 77.38 85 PRO A CA 1
ATOM 639 C C . PRO A 1 85 ? 25.082 -2.126 -5.438 1.00 77.38 85 PRO A C 1
ATOM 641 O O . PRO A 1 85 ? 24.031 -2.342 -6.037 1.00 77.38 85 PRO A O 1
ATOM 644 N N . ALA A 1 86 ? 26.277 -2.374 -5.983 1.00 74.19 86 ALA A N 1
ATOM 645 C CA . ALA A 1 86 ? 26.434 -2.949 -7.322 1.00 74.19 86 ALA A CA 1
ATOM 646 C C . ALA A 1 86 ? 25.942 -4.406 -7.403 1.00 74.19 86 ALA A C 1
ATOM 648 O O . ALA A 1 86 ? 25.581 -4.884 -8.475 1.00 74.19 86 ALA A O 1
ATOM 649 N N . LYS A 1 87 ? 25.948 -5.116 -6.267 1.00 74.25 87 LYS A N 1
ATOM 650 C CA . LYS A 1 87 ? 25.437 -6.480 -6.107 1.00 74.25 87 LYS A CA 1
ATOM 651 C C . LYS A 1 87 ? 24.697 -6.581 -4.779 1.00 74.25 87 LYS A C 1
ATOM 653 O O . LYS A 1 87 ? 25.156 -6.038 -3.774 1.00 74.25 87 LYS A O 1
ATOM 658 N N . LEU A 1 88 ? 23.579 -7.297 -4.772 1.00 83.38 88 LEU A N 1
ATOM 659 C CA . LEU A 1 88 ? 22.828 -7.612 -3.560 1.00 83.38 88 LEU A CA 1
ATOM 660 C C . LEU A 1 88 ? 23.130 -9.049 -3.135 1.00 83.38 88 LEU A C 1
ATOM 662 O O . LEU A 1 88 ? 23.168 -9.944 -3.975 1.00 83.38 88 LEU A O 1
ATOM 666 N N . SER A 1 89 ? 23.303 -9.285 -1.833 1.00 88.75 89 SER A N 1
ATOM 667 C CA . SER A 1 89 ? 23.416 -10.649 -1.290 1.00 88.75 89 SER A CA 1
ATOM 668 C C . SER A 1 89 ? 22.121 -11.448 -1.462 1.00 88.75 89 SER A C 1
ATOM 670 O O . SER A 1 89 ? 22.147 -12.673 -1.535 1.00 88.75 89 SER A O 1
ATOM 672 N N . ARG A 1 90 ? 20.987 -10.744 -1.536 1.00 92.00 90 ARG A N 1
ATOM 673 C CA . ARG A 1 90 ? 19.666 -11.259 -1.900 1.00 92.00 90 ARG A CA 1
ATOM 674 C C . ARG A 1 90 ? 18.786 -10.120 -2.404 1.00 92.00 90 ARG A C 1
ATOM 676 O O . ARG A 1 90 ? 18.908 -8.994 -1.925 1.00 92.00 90 ARG A O 1
ATOM 683 N N . GLN A 1 91 ? 17.858 -10.430 -3.301 1.00 93.00 91 GLN A N 1
ATOM 684 C CA . GLN A 1 91 ? 16.801 -9.492 -3.674 1.00 93.00 91 GLN A CA 1
ATOM 685 C C . GLN A 1 91 ? 15.793 -9.347 -2.529 1.00 93.00 91 GLN A C 1
ATOM 687 O O . GLN A 1 91 ? 15.471 -10.313 -1.825 1.00 93.00 91 GLN A O 1
ATOM 692 N N . LEU A 1 92 ? 15.283 -8.132 -2.347 1.00 95.56 92 LEU A N 1
ATOM 693 C CA . LEU A 1 92 ? 14.187 -7.872 -1.425 1.00 95.56 92 LEU A CA 1
ATOM 694 C C . LEU A 1 92 ? 12.909 -8.538 -1.954 1.00 95.56 92 LEU A C 1
ATOM 696 O O . LEU A 1 92 ? 12.536 -8.345 -3.108 1.00 95.56 92 LEU A O 1
ATOM 700 N N . LYS A 1 93 ? 12.208 -9.283 -1.095 1.00 96.44 93 LYS A N 1
ATOM 701 C CA . LYS A 1 93 ? 10.825 -9.697 -1.358 1.00 96.44 93 LYS A CA 1
ATOM 702 C C . LYS A 1 93 ? 9.905 -8.594 -0.858 1.00 96.44 93 LYS A C 1
ATOM 704 O O . LYS A 1 93 ? 9.768 -8.417 0.349 1.00 96.44 93 LYS A O 1
ATOM 709 N N . LEU A 1 94 ? 9.303 -7.855 -1.781 1.00 96.75 94 LEU A N 1
ATOM 710 C CA . LEU A 1 94 ? 8.412 -6.743 -1.469 1.00 96.75 94 LEU A CA 1
ATOM 711 C C . LEU A 1 94 ? 7.004 -7.060 -1.962 1.00 96.75 94 LEU A C 1
ATOM 713 O O . LEU A 1 94 ? 6.829 -7.413 -3.125 1.00 96.75 94 LEU A O 1
ATOM 717 N N . THR A 1 95 ? 6.009 -6.917 -1.086 1.00 96.69 95 THR A N 1
ATOM 718 C CA . THR A 1 95 ? 4.592 -6.930 -1.466 1.00 96.69 95 THR A CA 1
ATOM 719 C C . THR A 1 95 ? 3.961 -5.596 -1.098 1.00 96.69 95 THR A C 1
ATOM 721 O O . THR A 1 95 ? 4.107 -5.151 0.035 1.00 96.69 95 THR A O 1
ATOM 724 N N . VAL A 1 96 ? 3.279 -4.962 -2.047 1.00 95.12 96 VAL A N 1
ATOM 725 C CA . VAL A 1 96 ? 2.655 -3.646 -1.881 1.00 95.12 96 VAL A CA 1
ATOM 726 C C . VAL A 1 96 ? 1.139 -3.778 -1.850 1.00 95.12 96 VAL A C 1
ATOM 728 O O . VAL A 1 96 ? 0.558 -4.576 -2.593 1.00 95.12 96 VAL A O 1
ATOM 731 N N . PHE A 1 97 ? 0.515 -2.982 -0.987 1.00 93.75 97 PHE A N 1
ATOM 732 C CA . PHE A 1 97 ? -0.925 -2.949 -0.753 1.00 93.75 97 PHE A CA 1
ATOM 733 C C . PHE A 1 97 ? -1.463 -1.594 -1.216 1.00 93.75 97 PHE A C 1
ATOM 735 O O . PHE A 1 97 ? -1.402 -0.620 -0.469 1.00 93.75 97 PHE A O 1
ATOM 742 N N . PRO A 1 98 ? -1.908 -1.494 -2.477 1.00 90.38 98 PRO A N 1
ATOM 743 C CA . PRO A 1 98 ? -2.368 -0.229 -3.037 1.00 90.38 98 PRO A CA 1
ATOM 744 C C . PRO A 1 98 ? -3.707 0.226 -2.428 1.00 90.38 98 PRO A C 1
ATOM 746 O O . PRO A 1 98 ? -4.422 -0.547 -1.785 1.00 90.38 98 PRO A O 1
ATOM 749 N N . LEU A 1 99 ? -4.047 1.504 -2.621 1.00 84.81 99 LEU A N 1
ATOM 750 C CA . LEU A 1 99 ? -5.251 2.116 -2.040 1.00 84.81 99 LEU A CA 1
ATOM 751 C C . LEU A 1 99 ? -6.553 1.463 -2.516 1.00 84.81 99 LEU A C 1
ATOM 753 O O . LEU A 1 99 ? -7.495 1.346 -1.745 1.00 84.81 99 LEU A O 1
ATOM 757 N N . ASP A 1 100 ? -6.597 0.941 -3.739 1.00 79.94 100 ASP A N 1
ATOM 758 C CA . ASP A 1 100 ? -7.746 0.186 -4.248 1.00 79.94 100 ASP A CA 1
ATOM 759 C C . ASP A 1 100 ? -7.977 -1.148 -3.525 1.00 79.94 100 ASP A C 1
ATOM 761 O O . ASP A 1 100 ? -9.087 -1.677 -3.562 1.00 79.94 100 ASP A O 1
ATOM 765 N N . ILE A 1 101 ? -6.959 -1.661 -2.832 1.00 86.81 101 ILE A N 1
ATOM 766 C CA . ILE A 1 101 ? -7.082 -2.810 -1.938 1.00 86.81 101 ILE A CA 1
ATOM 767 C C . ILE A 1 101 ? -7.373 -2.386 -0.509 1.00 86.81 101 ILE A C 1
ATOM 769 O O . ILE A 1 101 ? -8.156 -3.068 0.128 1.00 86.81 101 ILE A O 1
ATOM 773 N N . THR A 1 102 ? -6.771 -1.309 -0.003 1.00 88.31 102 THR A N 1
ATOM 774 C CA . THR A 1 102 ? -6.871 -0.945 1.423 1.00 88.31 102 THR A CA 1
ATOM 775 C C . THR A 1 102 ? -8.079 -0.077 1.776 1.00 88.31 102 THR A C 1
ATOM 777 O O . THR A 1 102 ? -8.649 -0.245 2.849 1.00 88.31 102 THR A O 1
ATOM 780 N N . THR A 1 103 ? -8.509 0.826 0.892 1.00 87.56 103 THR A N 1
ATOM 781 C CA . THR A 1 103 ? -9.648 1.733 1.126 1.00 87.56 103 THR A CA 1
ATOM 782 C C . THR A 1 103 ? -10.982 1.016 1.395 1.00 87.56 103 THR A C 1
ATOM 784 O O . THR A 1 103 ? -11.758 1.523 2.207 1.00 87.56 103 THR A O 1
ATOM 787 N N . PRO A 1 104 ? -11.311 -0.133 0.766 1.00 90.00 104 PRO A N 1
ATOM 788 C CA . PRO A 1 104 ? -12.542 -0.861 1.082 1.00 90.00 104 PRO A CA 1
ATOM 789 C C . PRO A 1 104 ? -12.590 -1.418 2.510 1.00 90.00 104 PRO A C 1
ATOM 791 O O . PRO A 1 104 ? -13.680 -1.597 3.050 1.00 90.00 104 PRO A O 1
ATOM 794 N N . HIS A 1 105 ? -11.441 -1.684 3.136 1.00 94.19 105 HIS A N 1
ATOM 795 C CA . HIS A 1 105 ? -11.385 -2.222 4.493 1.00 94.19 105 HIS A CA 1
ATOM 796 C C . HIS A 1 105 ? -11.583 -1.117 5.515 1.00 94.19 105 HIS A C 1
ATOM 798 O O . HIS A 1 105 ? -10.656 -0.377 5.855 1.00 94.19 105 HIS A O 1
ATOM 804 N N . LYS A 1 106 ? -12.809 -1.019 6.019 1.00 94.44 106 LYS A N 1
ATOM 805 C CA . LYS A 1 106 ? -13.196 0.007 6.980 1.00 94.44 106 LYS A CA 1
ATOM 806 C C . LYS A 1 106 ? -13.650 -0.603 8.286 1.00 94.44 106 LYS A C 1
ATOM 808 O O . LYS A 1 106 ? -14.280 -1.657 8.308 1.00 94.44 106 LYS A O 1
ATOM 813 N N . ILE A 1 107 ? -13.381 0.121 9.360 1.00 95.81 107 ILE A N 1
ATOM 814 C CA . ILE A 1 107 ? -14.050 -0.076 10.638 1.00 95.81 107 ILE A CA 1
ATOM 815 C C . ILE A 1 107 ? -14.936 1.129 10.921 1.00 95.81 107 ILE A C 1
ATOM 817 O O . ILE A 1 107 ? -14.517 2.272 10.744 1.00 95.81 107 ILE A O 1
ATOM 821 N N . THR A 1 108 ? -16.174 0.882 11.328 1.00 95.94 108 THR A N 1
ATOM 822 C CA . THR A 1 108 ? -17.130 1.952 11.626 1.00 95.94 108 THR A CA 1
ATOM 823 C C . THR A 1 108 ? -17.101 2.350 13.096 1.00 95.94 108 THR A C 1
ATOM 825 O O . THR A 1 108 ? -16.796 1.529 13.967 1.00 95.94 108 THR A O 1
ATOM 828 N N . ARG A 1 109 ? -17.480 3.601 13.384 1.00 97.00 109 ARG A N 1
ATOM 829 C CA . ARG A 1 109 ? -17.679 4.095 14.754 1.00 97.00 109 ARG A CA 1
ATOM 830 C C . ARG A 1 109 ? -18.639 3.185 15.529 1.00 97.00 109 ARG A C 1
ATOM 832 O O . ARG A 1 109 ? -18.343 2.835 16.669 1.00 97.00 109 ARG A O 1
ATOM 839 N N . GLY A 1 110 ? -19.724 2.734 14.893 1.00 96.56 110 GLY A N 1
ATOM 840 C CA . GLY A 1 110 ? -20.688 1.807 15.491 1.00 96.56 110 GLY A CA 1
ATOM 841 C C . GLY A 1 110 ? -20.074 0.461 15.887 1.00 96.56 110 GLY A C 1
ATOM 842 O O . GLY A 1 110 ? -20.246 0.027 17.025 1.00 96.56 110 GLY A O 1
ATOM 843 N N . GLN A 1 111 ? -19.302 -0.171 14.992 1.00 95.94 111 GLN A N 1
ATOM 844 C CA . GLN A 1 111 ? -18.618 -1.443 15.282 1.00 95.94 111 GLN A CA 1
ATOM 845 C C . GLN A 1 111 ? -17.635 -1.314 16.449 1.00 95.94 111 GLN A C 1
ATOM 847 O O . GLN A 1 111 ? -17.614 -2.169 17.338 1.00 95.94 111 GLN A O 1
ATOM 852 N N . VAL A 1 112 ? -16.840 -0.238 16.467 1.00 96.56 112 VAL A N 1
ATOM 853 C CA . VAL A 1 112 ? -15.907 0.042 17.568 1.00 96.56 112 VAL A CA 1
ATOM 854 C C . VAL A 1 112 ? -16.680 0.200 18.867 1.00 96.56 112 VAL A C 1
ATOM 856 O O . VAL A 1 112 ? -16.420 -0.541 19.811 1.00 96.56 112 VAL A O 1
ATOM 859 N N . LYS A 1 113 ? -17.667 1.103 18.899 1.00 96.00 113 LYS A N 1
ATOM 860 C CA . LYS A 1 113 ? -18.479 1.393 20.086 1.00 96.00 113 LYS A CA 1
ATOM 861 C C . LYS A 1 113 ? -19.135 0.135 20.649 1.00 96.00 113 LYS A C 1
ATOM 863 O O . LYS A 1 113 ? -19.010 -0.123 21.841 1.00 96.00 113 LYS A O 1
ATOM 868 N N . GLN A 1 114 ? -19.780 -0.665 19.799 1.00 96.31 114 GLN A N 1
ATOM 869 C CA . GLN A 1 1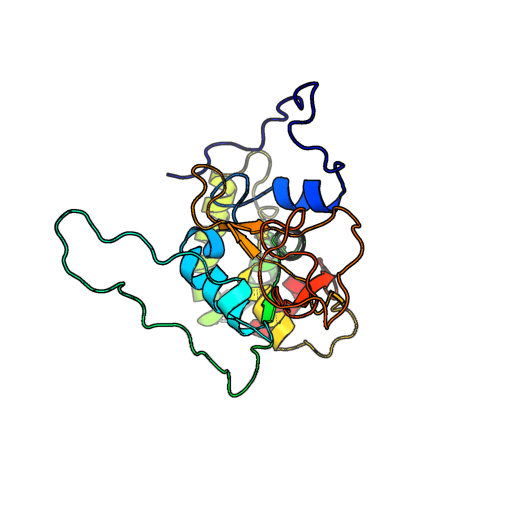14 ? -20.431 -1.911 20.210 1.00 96.31 114 GLN A CA 1
ATOM 870 C C . GLN A 1 114 ? -19.446 -2.895 20.856 1.00 96.31 114 GLN A C 1
ATOM 872 O O . GLN A 1 114 ? -19.804 -3.579 21.811 1.00 96.31 114 GLN A O 1
ATOM 877 N N . THR A 1 115 ? -18.213 -2.951 20.352 1.00 96.38 115 THR A N 1
ATOM 878 C CA . THR A 1 115 ? -17.187 -3.882 20.834 1.00 96.38 115 THR A CA 1
ATOM 879 C C . THR A 1 115 ? -16.535 -3.399 22.126 1.00 96.38 115 THR A C 1
ATOM 881 O O . THR A 1 115 ? -16.361 -4.177 23.061 1.00 96.38 115 THR A O 1
ATOM 884 N N . ILE A 1 116 ? -16.147 -2.122 22.191 1.00 96.12 116 ILE A N 1
ATOM 885 C CA . ILE A 1 116 ? -15.297 -1.622 23.278 1.00 96.12 116 ILE A CA 1
ATOM 886 C C . ILE A 1 116 ? -16.091 -1.130 24.488 1.00 96.12 116 ILE A C 1
ATOM 888 O O . ILE A 1 116 ? -15.547 -1.131 25.586 1.00 96.12 116 ILE A O 1
ATOM 892 N N . GLN A 1 117 ? -17.359 -0.732 24.325 1.00 96.44 117 GLN A N 1
ATOM 893 C CA . GLN A 1 117 ? -18.154 -0.169 25.422 1.00 96.44 117 GLN A CA 1
ATOM 894 C C . GLN A 1 117 ? -18.293 -1.135 26.620 1.00 96.44 117 GLN A C 1
ATOM 896 O O . GLN A 1 117 ? -17.979 -0.712 27.734 1.00 96.44 117 GLN A O 1
ATOM 901 N N . PRO A 1 118 ? -18.625 -2.432 26.437 1.00 97.56 118 PRO A N 1
ATOM 902 C CA . PRO A 1 118 ? -18.659 -3.379 27.557 1.00 97.56 118 PRO A CA 1
ATOM 903 C C . PRO A 1 118 ? -17.289 -3.573 28.226 1.00 97.56 118 PRO A C 1
ATOM 905 O O . PRO A 1 118 ? -17.203 -3.831 29.423 1.00 97.56 118 PRO A O 1
ATOM 908 N N . LEU A 1 119 ? -16.198 -3.438 27.462 1.00 97.88 119 LEU A N 1
ATOM 909 C CA . LEU A 1 119 ? -14.833 -3.584 27.975 1.00 97.88 119 LEU A CA 1
ATOM 910 C C . LEU A 1 119 ? -14.399 -2.371 28.799 1.00 97.88 119 LEU A C 1
ATOM 912 O O . LEU A 1 119 ? -13.689 -2.536 29.788 1.00 97.88 119 LEU A O 1
ATOM 916 N N . ILE A 1 120 ? -14.833 -1.169 28.414 1.00 97.50 120 ILE A N 1
ATOM 917 C CA . ILE A 1 120 ? -14.648 0.054 29.206 1.00 97.50 120 ILE A CA 1
ATOM 918 C C . ILE A 1 120 ? -15.409 -0.072 30.528 1.00 97.50 120 ILE A C 1
ATOM 920 O O . ILE A 1 120 ? -14.849 0.192 31.584 1.00 97.50 120 ILE A O 1
ATOM 924 N N . GLU A 1 121 ? -16.656 -0.547 30.492 1.00 97.56 121 GLU A N 1
ATOM 925 C CA . GLU A 1 121 ? -17.460 -0.783 31.702 1.00 97.56 121 GLU A CA 1
ATOM 926 C C . GLU A 1 121 ? -16.836 -1.841 32.626 1.00 97.56 121 GLU A C 1
ATOM 928 O O . GLU A 1 121 ? -16.948 -1.744 33.848 1.00 97.56 121 GLU A O 1
ATOM 933 N N . ALA A 1 122 ? -16.114 -2.810 32.056 1.00 97.38 122 ALA A N 1
ATOM 934 C CA . ALA A 1 122 ? -15.312 -3.786 32.790 1.00 97.38 122 ALA A CA 1
ATOM 935 C C . ALA A 1 122 ? -13.933 -3.256 33.252 1.00 97.38 122 ALA A C 1
ATOM 937 O O . ALA A 1 122 ? -13.167 -4.008 33.856 1.00 97.38 122 ALA A O 1
ATOM 938 N N . GLY A 1 123 ? -13.600 -1.989 32.980 1.00 97.31 123 GLY A N 1
ATOM 939 C CA . GLY A 1 123 ? -12.359 -1.338 33.411 1.00 97.31 123 GLY A CA 1
ATOM 940 C C . GLY A 1 123 ? -11.121 -1.695 32.584 1.00 97.31 123 GLY A C 1
ATOM 941 O O . GLY A 1 123 ? -10.015 -1.695 33.121 1.00 97.31 123 GLY A O 1
ATOM 942 N N . SER A 1 124 ? -11.276 -2.046 31.301 1.00 98.00 124 SER A N 1
ATOM 943 C CA . SER A 1 124 ? -10.153 -2.371 30.409 1.00 98.00 124 SER A CA 1
ATOM 944 C C . SER A 1 124 ? -9.362 -1.118 29.999 1.00 98.00 124 SER A C 1
ATOM 946 O O . SER A 1 124 ? -9.863 -0.321 29.197 1.00 98.00 124 SER A O 1
ATOM 948 N N . PRO A 1 125 ? -8.082 -0.972 30.412 1.00 97.62 125 PRO A N 1
ATOM 949 C CA . PRO A 1 125 ? -7.276 0.196 30.043 1.00 97.62 125 PRO A CA 1
ATOM 950 C C . PRO A 1 125 ? -7.008 0.279 28.536 1.00 97.62 125 PRO A C 1
ATOM 952 O O . PRO A 1 125 ? -6.908 1.364 27.966 1.00 97.62 125 PRO A O 1
ATOM 955 N N . LEU A 1 126 ? -6.910 -0.877 27.867 1.00 97.06 126 LEU A N 1
ATOM 956 C CA . LEU A 1 126 ? -6.728 -0.936 26.418 1.00 97.06 126 LEU A CA 1
ATOM 957 C C . LEU A 1 126 ? -7.969 -0.414 25.684 1.00 97.06 126 LEU A C 1
ATOM 959 O O . LEU A 1 126 ? -7.827 0.289 24.683 1.00 97.06 126 LEU A O 1
ATOM 963 N N . ALA A 1 127 ? -9.170 -0.742 26.170 1.00 97.31 127 ALA A N 1
ATOM 964 C CA . ALA A 1 127 ? -10.419 -0.276 25.572 1.00 97.31 127 ALA A CA 1
ATOM 965 C C . ALA A 1 127 ? -10.600 1.236 25.763 1.00 97.31 127 ALA A C 1
ATOM 967 O O . ALA A 1 127 ? -10.923 1.928 24.799 1.00 97.31 127 ALA A O 1
ATOM 968 N N . GLU A 1 128 ? -1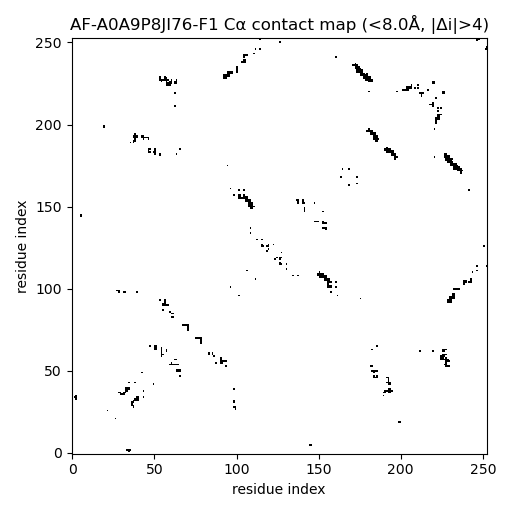0.305 1.759 26.957 1.00 97.00 128 GLU A N 1
ATOM 969 C CA . GLU A 1 128 ? -10.334 3.200 27.243 1.00 97.00 128 GLU A CA 1
ATOM 970 C C . GLU A 1 128 ? -9.348 3.982 26.368 1.00 97.00 128 GLU A C 1
ATOM 972 O O . GLU A 1 128 ? -9.721 4.961 25.714 1.00 97.00 128 GLU A O 1
ATOM 977 N N . TRP A 1 129 ? -8.094 3.524 26.295 1.00 97.31 129 TRP A N 1
ATOM 978 C CA . TRP A 1 129 ? -7.080 4.161 25.457 1.00 97.31 129 TRP A CA 1
ATOM 979 C C . TRP A 1 129 ? -7.458 4.109 23.973 1.00 97.31 129 TRP A C 1
ATOM 981 O O . TRP A 1 129 ? -7.321 5.107 23.262 1.00 97.31 129 TRP A O 1
ATOM 991 N N . THR A 1 130 ? -7.999 2.975 23.516 1.00 96.19 130 THR A N 1
ATOM 992 C CA . THR A 1 130 ? -8.445 2.819 22.127 1.00 96.19 130 THR A CA 1
ATOM 993 C C . THR A 1 130 ? -9.615 3.739 21.792 1.00 96.19 130 THR A C 1
ATOM 995 O O . THR A 1 130 ? -9.603 4.390 20.745 1.00 96.19 130 THR A O 1
ATOM 998 N N . ALA A 1 131 ? -10.591 3.860 22.695 1.00 95.06 131 ALA A N 1
ATOM 999 C CA . ALA A 1 131 ? -11.700 4.797 22.547 1.00 95.06 131 ALA A CA 1
ATOM 1000 C C . ALA A 1 131 ? -11.202 6.238 22.387 1.00 95.06 131 ALA A C 1
ATOM 1002 O O . ALA A 1 131 ? -11.680 6.960 21.513 1.00 95.06 131 ALA A O 1
ATOM 1003 N N . ALA A 1 132 ? -10.220 6.646 23.197 1.00 94.12 132 ALA A N 1
ATOM 1004 C CA . ALA A 1 132 ? -9.722 8.017 23.207 1.00 94.12 132 ALA A CA 1
ATOM 1005 C C . ALA A 1 132 ? -9.172 8.458 21.840 1.00 94.12 132 ALA A C 1
ATOM 1007 O O . ALA A 1 132 ? -9.536 9.530 21.350 1.00 94.12 132 ALA A O 1
ATOM 1008 N N . PHE A 1 133 ? -8.334 7.639 21.192 1.00 94.44 133 PHE A N 1
ATOM 1009 C CA . PHE A 1 133 ? -7.769 8.024 19.895 1.00 94.44 133 PHE A CA 1
ATOM 1010 C C . PHE A 1 133 ? -8.738 7.779 18.728 1.00 94.44 133 PHE A C 1
ATOM 1012 O O . PHE A 1 133 ? -8.783 8.590 17.795 1.00 94.44 133 PHE A O 1
ATOM 1019 N N . LEU A 1 134 ? -9.546 6.709 18.768 1.00 95.62 134 LEU A N 1
ATOM 1020 C CA . LEU A 1 134 ? -10.481 6.410 17.679 1.00 95.62 134 LEU A CA 1
ATOM 1021 C C . LEU A 1 134 ? -11.647 7.394 17.628 1.00 95.62 134 LEU A C 1
ATOM 1023 O O . LEU A 1 134 ? -12.006 7.810 16.532 1.00 95.62 134 LEU A O 1
ATOM 1027 N N . ASN A 1 135 ? -12.196 7.823 18.768 1.00 93.88 135 ASN A N 1
ATOM 1028 C CA . ASN A 1 135 ? -13.294 8.796 18.780 1.00 93.88 135 ASN A CA 1
ATOM 1029 C C . ASN A 1 135 ? -12.871 10.113 18.120 1.00 93.88 135 ASN A C 1
ATOM 1031 O O . ASN A 1 135 ? -13.520 10.555 17.179 1.00 93.88 135 ASN A O 1
ATOM 1035 N N . SER A 1 136 ? -11.713 10.657 18.511 1.00 93.88 136 SER A N 1
ATOM 1036 C CA . SER A 1 136 ? -11.134 11.848 17.871 1.00 93.88 136 SER A CA 1
ATOM 1037 C C . SER A 1 136 ? -10.898 11.648 16.368 1.00 93.88 136 SER A C 1
ATOM 1039 O O . SER A 1 136 ? -11.178 12.533 15.557 1.00 93.88 136 SER A O 1
ATOM 1041 N N . THR A 1 137 ? -10.441 10.456 15.970 1.00 93.50 137 THR A N 1
ATOM 1042 C CA . THR A 1 137 ? -10.261 10.119 14.551 1.00 93.50 137 THR A CA 1
ATOM 1043 C C . THR A 1 137 ? -11.592 10.108 13.799 1.00 93.50 137 THR A C 1
ATOM 1045 O O . THR A 1 137 ? -11.687 10.714 12.733 1.00 93.50 137 THR A O 1
ATOM 1048 N N . PHE A 1 138 ? -12.633 9.475 14.344 1.00 96.12 138 PHE A N 1
ATOM 1049 C CA . PHE A 1 138 ? -13.956 9.453 13.723 1.00 96.12 138 PHE A CA 1
ATOM 1050 C C . PHE A 1 138 ? -14.570 10.849 13.636 1.00 96.12 138 PHE A C 1
ATOM 1052 O O . PHE A 1 138 ? -15.069 11.212 12.577 1.00 96.12 138 PHE A O 1
ATOM 1059 N N . ASP A 1 139 ? -14.470 11.654 14.693 1.00 94.50 139 ASP A N 1
ATOM 1060 C CA . ASP A 1 139 ? -14.953 13.040 14.690 1.00 94.50 139 ASP A CA 1
ATOM 1061 C C . ASP A 1 139 ? -14.245 13.855 13.606 1.00 94.50 139 ASP A C 1
ATOM 1063 O O . ASP A 1 139 ? -14.864 14.639 12.881 1.00 94.50 139 ASP A O 1
ATOM 1067 N N . LYS A 1 140 ? -12.937 13.620 13.428 1.00 91.69 140 LYS A N 1
ATOM 1068 C CA . LYS A 1 140 ? -12.185 14.262 12.358 1.00 91.69 140 LYS A CA 1
ATOM 1069 C C . LYS A 1 140 ? -12.656 13.809 10.979 1.00 91.69 140 LYS A C 1
ATOM 1071 O O . LYS A 1 140 ? -12.834 14.670 10.118 1.00 91.69 140 LYS A O 1
ATOM 1076 N N . VAL A 1 141 ? -12.871 12.512 10.763 1.00 88.81 141 VAL A N 1
ATOM 1077 C CA . VAL A 1 141 ? -13.388 11.976 9.491 1.00 88.81 141 VAL A CA 1
ATOM 1078 C C . VAL A 1 141 ? -14.772 12.549 9.186 1.00 88.81 141 VAL A C 1
ATOM 1080 O O . VAL A 1 141 ? -14.985 13.057 8.089 1.00 88.81 141 VAL A O 1
ATOM 1083 N N . GLU A 1 142 ? -15.677 12.551 10.162 1.00 93.31 142 GLU A N 1
ATOM 1084 C CA . GLU A 1 142 ? -17.020 13.130 10.043 1.00 93.31 142 GLU A CA 1
ATOM 1085 C C . GLU A 1 142 ? -16.962 14.624 9.690 1.00 93.31 142 GLU A C 1
ATOM 1087 O O . GLU A 1 142 ? -17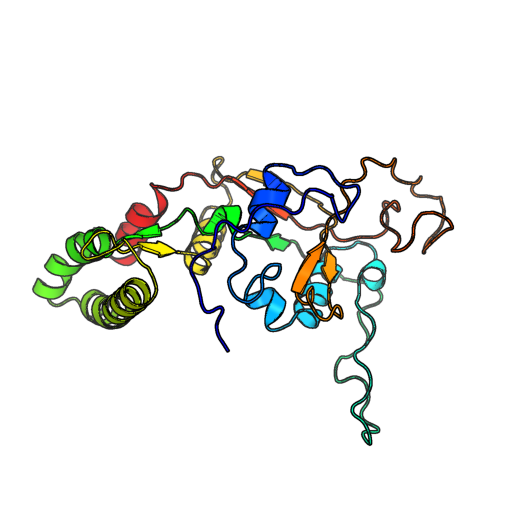.673 15.073 8.799 1.00 93.31 142 GLU A O 1
ATOM 1092 N N . SER A 1 143 ? -16.039 15.389 10.290 1.00 91.56 143 SER A N 1
ATOM 1093 C CA . SER A 1 143 ? -15.856 16.813 9.955 1.00 91.56 143 SER A CA 1
ATOM 1094 C C . SER A 1 143 ? -15.352 17.074 8.528 1.00 91.56 143 SER A C 1
ATOM 1096 O O . SER A 1 143 ? -15.435 18.202 8.044 1.00 91.56 143 SER A O 1
ATOM 1098 N N . LEU A 1 144 ? -14.766 16.063 7.879 1.00 82.12 144 LEU A N 1
ATOM 1099 C CA . LEU A 1 144 ? -14.152 16.170 6.554 1.00 82.12 144 LEU A CA 1
ATOM 1100 C C . LEU A 1 144 ? -15.014 15.560 5.440 1.00 82.12 144 LEU A C 1
ATOM 1102 O O . LEU A 1 144 ? -14.737 15.810 4.267 1.00 82.12 144 LEU A O 1
ATOM 1106 N N . MET A 1 145 ? -16.013 14.741 5.777 1.00 76.19 145 MET A N 1
ATOM 1107 C CA . MET A 1 145 ? -16.799 13.978 4.811 1.00 76.19 145 MET A CA 1
ATOM 1108 C C . MET A 1 145 ? -18.262 14.415 4.819 1.00 76.19 145 MET A C 1
ATOM 1110 O O . MET A 1 145 ? -18.976 14.246 5.801 1.00 76.19 145 MET A O 1
ATOM 1114 N N . GLU A 1 146 ? -18.740 14.918 3.683 1.00 79.94 146 GLU A N 1
ATOM 1115 C CA . GLU A 1 146 ? -20.165 15.180 3.493 1.00 79.94 146 GLU A CA 1
ATOM 1116 C C . GLU A 1 146 ? -20.951 13.867 3.343 1.00 79.94 146 GLU A C 1
ATOM 1118 O O . GLU A 1 146 ? -20.501 12.920 2.693 1.00 79.94 146 GLU A O 1
ATOM 1123 N N . GLY A 1 147 ? -22.155 13.815 3.919 1.00 83.62 147 GLY A N 1
ATOM 1124 C CA . GLY A 1 147 ? -23.093 12.703 3.732 1.00 83.62 147 GLY A CA 1
ATOM 1125 C C . GLY A 1 147 ? -22.819 11.446 4.566 1.00 83.62 147 GLY A C 1
ATOM 1126 O O . GLY A 1 147 ? -23.487 10.437 4.353 1.00 83.62 147 GLY A O 1
ATOM 1127 N N . ILE A 1 148 ? -21.878 11.491 5.514 1.00 84.00 148 ILE A N 1
ATOM 1128 C CA . ILE A 1 148 ? -21.607 10.400 6.461 1.00 84.00 148 ILE A CA 1
ATOM 1129 C C . ILE A 1 148 ? -21.622 10.971 7.878 1.00 84.00 148 ILE A C 1
ATOM 1131 O O . ILE A 1 148 ? -20.969 11.977 8.138 1.00 84.00 148 ILE A O 1
ATOM 1135 N N . SER A 1 149 ? -22.357 10.335 8.793 1.00 92.81 149 SER A N 1
ATOM 1136 C CA . SER A 1 149 ? -22.444 10.783 10.186 1.00 92.81 149 SER A CA 1
ATOM 1137 C C . SER A 1 149 ? -22.726 9.655 11.179 1.00 92.81 149 SER A C 1
ATOM 1139 O O . SER A 1 149 ? -23.124 8.540 10.813 1.00 92.81 149 SER A O 1
ATOM 1141 N N . GLY A 1 150 ? -22.493 9.938 12.461 1.00 93.81 150 GLY A N 1
ATOM 1142 C CA . GLY A 1 150 ? -22.813 9.039 13.567 1.00 93.81 150 GLY A CA 1
ATOM 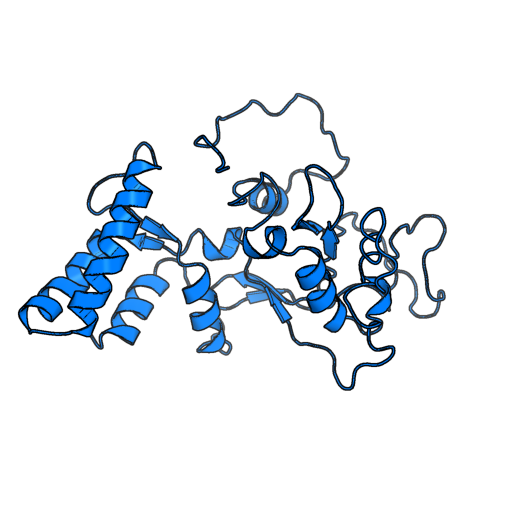1143 C C . GLY A 1 150 ? -22.068 7.706 13.491 1.00 93.81 150 GLY A C 1
ATOM 1144 O O . GLY A 1 150 ? -20.862 7.669 13.247 1.00 93.81 150 GLY A O 1
ATOM 1145 N N . ASP A 1 151 ? -22.782 6.605 13.714 1.00 95.56 151 ASP A N 1
ATOM 1146 C CA . ASP A 1 151 ? -22.200 5.258 13.769 1.00 95.56 151 ASP A CA 1
ATOM 1147 C C . ASP A 1 151 ? -21.727 4.741 12.400 1.00 95.56 151 ASP A C 1
ATOM 1149 O O . ASP A 1 151 ? -20.937 3.800 12.345 1.00 95.56 151 ASP A O 1
ATOM 1153 N N . SER A 1 152 ? -22.160 5.375 11.303 1.00 93.88 152 SER A N 1
ATOM 1154 C CA . SER A 1 152 ? -21.772 5.007 9.934 1.00 93.88 152 SER A CA 1
ATOM 1155 C C . SER A 1 152 ? -20.399 5.540 9.510 1.00 93.88 152 SER A C 1
ATOM 1157 O O . SER A 1 152 ? -19.876 5.128 8.473 1.00 93.88 152 SER A O 1
ATOM 1159 N N . VAL A 1 153 ? -19.797 6.439 10.300 1.00 95.06 153 VAL A N 1
ATOM 1160 C CA . VAL A 1 153 ? -18.471 7.002 10.016 1.00 95.06 153 VAL A CA 1
ATOM 1161 C C . VAL A 1 153 ? -17.439 5.878 10.012 1.00 95.06 153 VAL A C 1
ATOM 1163 O O . VAL A 1 153 ? -17.246 5.198 11.018 1.00 95.06 153 VAL A O 1
ATOM 1166 N N . GLY A 1 154 ? -16.797 5.671 8.862 1.00 92.81 154 GLY A N 1
ATOM 1167 C CA . GLY A 1 154 ? -15.834 4.599 8.634 1.00 92.81 154 GLY A CA 1
ATOM 1168 C C . GLY A 1 154 ? -14.401 5.111 8.547 1.00 92.81 154 GLY A C 1
ATOM 1169 O O . GLY A 1 154 ? -14.125 6.057 7.814 1.00 92.81 154 GLY A O 1
ATOM 1170 N N . LEU A 1 155 ? -13.490 4.442 9.246 1.00 92.81 155 LEU A N 1
ATOM 1171 C CA . LEU A 1 155 ? -12.050 4.657 9.170 1.00 92.81 155 LEU A CA 1
ATOM 1172 C C . LEU A 1 155 ? -11.416 3.599 8.261 1.00 92.81 155 LEU A C 1
ATOM 1174 O O . LEU A 1 155 ? -11.632 2.406 8.466 1.00 92.81 155 LEU A O 1
ATOM 1178 N N . GLU A 1 156 ? -10.638 4.037 7.272 1.00 91.56 156 GLU A N 1
ATOM 1179 C CA . GLU A 1 156 ? -9.890 3.167 6.354 1.00 91.56 156 GLU A CA 1
ATOM 1180 C C . GLU A 1 156 ? -8.670 2.550 7.056 1.00 91.56 156 GLU A C 1
ATOM 1182 O O . GLU A 1 156 ? -7.831 3.255 7.617 1.00 91.56 156 GLU A O 1
ATOM 1187 N N . LEU A 1 157 ? -8.569 1.219 7.038 1.00 93.75 157 LEU A N 1
ATOM 1188 C CA . LEU A 1 157 ? -7.576 0.451 7.794 1.00 93.75 157 LEU A CA 1
ATOM 1189 C C . LEU A 1 157 ? -6.317 0.135 6.965 1.00 93.75 157 LEU A C 1
ATOM 1191 O O . LEU A 1 157 ? -5.939 -1.031 6.837 1.00 93.75 157 LEU A O 1
ATOM 1195 N N . HIS A 1 158 ? -5.647 1.155 6.421 1.00 91.81 158 HIS A N 1
ATOM 1196 C CA . HIS A 1 158 ? -4.477 0.972 5.542 1.00 91.81 158 HIS A CA 1
ATOM 1197 C C . HIS A 1 158 ? -3.346 0.162 6.189 1.00 91.81 158 HIS A C 1
ATOM 1199 O O . HIS A 1 158 ? -2.986 -0.910 5.698 1.00 91.81 158 HIS A O 1
ATOM 1205 N N . ASP A 1 159 ? -2.816 0.647 7.312 1.00 95.12 159 ASP A N 1
ATOM 1206 C CA . ASP A 1 159 ? -1.686 0.001 7.983 1.00 95.12 159 ASP A CA 1
ATOM 1207 C C . ASP A 1 159 ? -2.083 -1.325 8.648 1.00 95.12 159 ASP A C 1
ATOM 1209 O O . ASP A 1 159 ? -1.365 -2.317 8.465 1.00 95.12 159 ASP A O 1
ATOM 1213 N N . PRO A 1 160 ? -3.235 -1.423 9.352 1.00 96.44 160 PRO A N 1
ATOM 1214 C CA . PRO A 1 160 ? -3.676 -2.695 9.912 1.00 96.44 160 PRO A CA 1
ATOM 1215 C C . PRO A 1 160 ? -3.840 -3.796 8.859 1.00 96.44 160 PRO A C 1
ATOM 1217 O O . PRO A 1 160 ? -3.557 -4.955 9.165 1.00 96.44 160 PRO A O 1
ATOM 1220 N N . LEU A 1 161 ? -4.227 -3.471 7.617 1.00 95.50 161 LEU A N 1
ATOM 1221 C CA . LEU A 1 161 ? -4.336 -4.472 6.552 1.00 95.50 161 LEU A CA 1
ATOM 1222 C C . LEU A 1 161 ? -2.981 -5.108 6.208 1.00 95.50 161 LEU A C 1
ATOM 1224 O O . LEU A 1 161 ? -2.891 -6.325 6.033 1.00 95.50 161 LEU A O 1
ATOM 1228 N N . CYS A 1 162 ? -1.916 -4.306 6.152 1.00 96.06 162 CYS A N 1
ATOM 1229 C CA . CYS A 1 162 ? -0.560 -4.807 5.923 1.00 96.06 162 CYS A CA 1
ATOM 1230 C C . CYS A 1 162 ? -0.105 -5.740 7.058 1.00 96.06 162 CYS A C 1
ATOM 1232 O O . CYS A 1 162 ? 0.533 -6.764 6.801 1.00 96.06 162 CYS A O 1
ATOM 1234 N N . ILE A 1 163 ? -0.473 -5.425 8.306 1.00 97.00 163 ILE A N 1
ATOM 1235 C CA . ILE A 1 163 ? -0.207 -6.284 9.470 1.00 97.00 163 ILE A CA 1
ATOM 1236 C C . ILE A 1 163 ? -1.010 -7.585 9.369 1.00 97.00 163 ILE A C 1
ATOM 1238 O O . ILE A 1 163 ? -0.465 -8.662 9.612 1.00 97.00 163 ILE A O 1
ATOM 1242 N N . TRP A 1 164 ? -2.281 -7.514 8.966 1.00 97.38 164 TRP A N 1
ATOM 1243 C CA . TRP A 1 164 ? -3.110 -8.702 8.775 1.00 97.38 164 TRP A CA 1
ATOM 1244 C C . TRP A 1 164 ? -2.500 -9.653 7.752 1.00 97.38 164 TRP A C 1
ATOM 1246 O O . TRP A 1 164 ? -2.382 -10.843 8.039 1.00 97.38 164 TRP A O 1
ATOM 1256 N N . TYR A 1 165 ? -2.021 -9.132 6.620 1.00 97.25 165 TYR A N 1
ATOM 1257 C CA . TYR A 1 165 ? -1.276 -9.933 5.652 1.00 97.25 165 TYR A CA 1
ATOM 1258 C C . TYR A 1 165 ? -0.012 -10.540 6.260 1.00 97.25 165 TYR A C 1
ATOM 1260 O O . TYR A 1 165 ? 0.198 -11.736 6.117 1.00 97.25 165 TYR A O 1
ATOM 1268 N N . ALA A 1 166 ? 0.806 -9.775 6.986 1.00 96.50 166 ALA A N 1
ATOM 1269 C CA . ALA A 1 166 ? 2.016 -10.322 7.607 1.00 96.50 166 ALA A CA 1
ATOM 1270 C C . ALA A 1 166 ? 1.712 -11.515 8.538 1.00 96.50 166 ALA A C 1
ATOM 1272 O O . ALA A 1 166 ? 2.450 -12.501 8.545 1.00 96.50 166 ALA A O 1
ATOM 1273 N N . LEU A 1 167 ? 0.596 -11.451 9.271 1.00 96.25 167 LEU A N 1
ATOM 1274 C CA . LEU A 1 167 ? 0.137 -12.513 10.171 1.00 96.25 167 LEU A CA 1
ATOM 1275 C C . LEU A 1 167 ? -0.538 -13.692 9.455 1.00 96.25 167 LEU A C 1
ATOM 1277 O O . LEU A 1 167 ? -0.558 -14.791 10.001 1.00 96.25 167 LEU A O 1
ATOM 1281 N N . THR A 1 168 ? -1.112 -13.472 8.271 1.00 96.62 168 THR A N 1
ATOM 1282 C CA . THR A 1 168 ? -1.984 -14.441 7.578 1.00 96.62 168 THR A CA 1
ATOM 1283 C C . THR A 1 168 ? -1.581 -14.679 6.124 1.00 96.62 168 THR A C 1
ATOM 1285 O O . THR A 1 168 ? -2.408 -15.073 5.313 1.00 96.62 168 THR A O 1
ATOM 1288 N N . HIS A 1 169 ? -0.320 -14.441 5.763 1.00 95.56 169 HIS A N 1
ATOM 1289 C CA . HIS A 1 169 ? 0.140 -14.475 4.369 1.00 95.56 169 HIS A CA 1
ATOM 1290 C C . HIS A 1 169 ? -0.058 -15.832 3.671 1.00 95.56 169 HIS A C 1
ATOM 1292 O O . HIS A 1 169 ? -0.085 -15.875 2.442 1.00 95.56 169 HIS A O 1
ATOM 1298 N N . ASP A 1 170 ? -0.216 -16.912 4.443 1.00 96.06 170 ASP A N 1
ATOM 1299 C CA . ASP A 1 170 ? -0.519 -18.261 3.953 1.00 96.06 170 ASP A CA 1
ATOM 1300 C C . ASP A 1 170 ? -2.016 -18.492 3.654 1.00 96.06 170 ASP A C 1
ATOM 1302 O O . ASP A 1 170 ? -2.38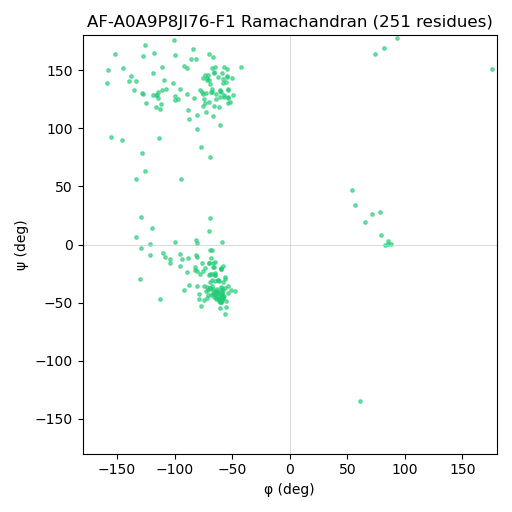0 -19.513 3.068 1.00 96.06 170 ASP A O 1
ATOM 1306 N N . ASP A 1 171 ? -2.901 -17.559 4.026 1.00 96.88 171 ASP A N 1
ATOM 1307 C CA . ASP A 1 171 ? -4.327 -17.622 3.705 1.00 96.88 171 ASP A CA 1
ATOM 1308 C C . ASP A 1 171 ? -4.539 -17.540 2.183 1.00 96.88 171 ASP A C 1
ATOM 1310 O O . ASP A 1 171 ? -4.101 -16.605 1.504 1.00 96.88 171 ASP A O 1
ATOM 1314 N N . ALA A 1 172 ? -5.252 -18.527 1.634 1.00 96.56 172 ALA A N 1
ATOM 1315 C CA . ALA A 1 172 ? -5.488 -18.656 0.198 1.00 96.56 172 ALA A CA 1
ATOM 1316 C C . ALA A 1 172 ? -6.325 -17.509 -0.405 1.00 96.56 172 ALA A C 1
ATOM 1318 O O . ALA A 1 172 ? -6.368 -17.361 -1.636 1.00 96.56 172 ALA A O 1
ATOM 1319 N N . GLY A 1 173 ? -7.001 -16.717 0.428 1.00 96.56 173 GLY A N 1
ATOM 1320 C CA . GLY A 1 173 ? -7.756 -15.528 0.058 1.00 96.56 173 GLY A CA 1
ATOM 1321 C C . GLY A 1 173 ? -6.878 -14.363 -0.405 1.00 96.56 173 GLY A C 1
ATOM 1322 O O . GLY A 1 173 ? -7.325 -13.563 -1.232 1.00 96.56 173 GLY A O 1
ATOM 1323 N N . TRP A 1 174 ? -5.615 -14.298 0.029 1.00 97.38 174 TRP A N 1
ATOM 1324 C CA . TRP A 1 174 ? -4.656 -13.330 -0.503 1.00 97.38 174 TRP A CA 1
ATOM 1325 C C . TRP A 1 174 ? -4.279 -13.683 -1.944 1.00 97.38 174 TRP A C 1
ATOM 1327 O O . TRP A 1 174 ? -3.755 -14.764 -2.227 1.00 97.38 174 TRP A O 1
ATOM 1337 N N . LYS A 1 175 ? -4.492 -12.753 -2.882 1.00 96.69 175 LYS A N 1
ATOM 1338 C CA . LYS A 1 175 ? -3.978 -12.880 -4.256 1.00 96.69 175 LYS A CA 1
ATOM 1339 C C . LYS A 1 175 ? -2.917 -11.827 -4.503 1.00 96.69 175 LYS A C 1
ATOM 1341 O O . LYS A 1 175 ? -3.198 -10.630 -4.501 1.00 96.69 175 LYS A O 1
ATOM 1346 N N . ILE A 1 176 ? -1.696 -12.292 -4.757 1.00 96.00 176 ILE A N 1
ATOM 1347 C CA . ILE A 1 176 ? -0.544 -11.445 -5.057 1.00 96.00 176 ILE A CA 1
ATOM 1348 C C . ILE A 1 176 ? -0.146 -11.647 -6.514 1.00 96.00 176 ILE A C 1
ATOM 1350 O O . ILE A 1 176 ? 0.220 -12.753 -6.921 1.00 96.00 176 ILE A O 1
ATOM 1354 N N . LYS A 1 177 ? -0.170 -10.570 -7.298 1.00 92.25 177 LYS A N 1
ATOM 1355 C CA . LYS A 1 177 ? 0.454 -10.557 -8.619 1.00 92.25 177 LYS A CA 1
ATOM 1356 C C . LYS A 1 177 ? 1.951 -10.327 -8.432 1.00 92.25 177 LYS A C 1
ATOM 1358 O O . LYS A 1 177 ? 2.355 -9.275 -7.950 1.00 92.25 177 LYS A O 1
ATOM 1363 N N . LYS A 1 178 ? 2.755 -11.345 -8.732 1.00 95.12 178 LYS A N 1
ATOM 1364 C CA . LYS A 1 178 ? 4.202 -11.345 -8.483 1.00 95.12 178 LYS A CA 1
ATOM 1365 C C . LYS A 1 178 ? 4.975 -10.698 -9.629 1.00 95.12 178 LYS A C 1
ATOM 1367 O O . LYS A 1 178 ? 4.479 -10.630 -10.752 1.00 95.12 178 LYS A O 1
ATOM 1372 N N . ASP A 1 179 ? 6.196 -10.277 -9.308 1.00 93.88 179 ASP A N 1
ATOM 1373 C CA . ASP A 1 179 ? 7.221 -9.865 -10.267 1.00 93.88 179 ASP A CA 1
ATOM 1374 C C . ASP A 1 179 ? 6.796 -8.723 -11.207 1.00 93.88 179 ASP A C 1
ATOM 1376 O O . ASP A 1 179 ? 7.210 -8.665 -12.365 1.00 93.88 179 ASP A O 1
ATOM 1380 N N . GLU A 1 180 ? 5.972 -7.790 -10.717 1.00 92.31 180 GLU A N 1
ATOM 1381 C CA . GLU A 1 180 ? 5.592 -6.610 -11.491 1.00 92.31 180 GLU A CA 1
ATOM 1382 C C . GLU A 1 180 ? 6.721 -5.565 -11.492 1.00 92.31 180 GLU A C 1
ATOM 1384 O O . GLU A 1 180 ? 7.258 -5.196 -10.441 1.00 92.31 180 GLU A O 1
ATOM 1389 N N . ASP A 1 181 ? 7.037 -5.038 -12.681 1.00 94.19 181 ASP A N 1
ATOM 1390 C CA . ASP A 1 181 ? 7.883 -3.851 -12.834 1.00 94.19 181 ASP A CA 1
ATOM 1391 C C . ASP A 1 181 ? 7.058 -2.602 -12.500 1.00 94.19 181 ASP A C 1
ATOM 1393 O O . ASP A 1 181 ? 6.443 -1.975 -13.368 1.00 94.19 181 ASP A O 1
ATOM 1397 N N . ILE A 1 182 ? 6.991 -2.300 -11.204 1.00 94.19 182 ILE A N 1
ATOM 1398 C CA . ILE A 1 182 ? 6.385 -1.082 -10.665 1.00 94.19 182 ILE A CA 1
ATOM 1399 C C . ILE A 1 182 ? 7.510 -0.105 -10.360 1.00 94.19 182 ILE A C 1
ATOM 1401 O O . ILE A 1 182 ? 8.416 -0.439 -9.602 1.00 94.19 182 ILE A O 1
ATOM 1405 N N . ARG A 1 183 ? 7.462 1.102 -10.917 1.00 94.38 183 ARG A N 1
ATOM 1406 C CA . ARG A 1 183 ? 8.458 2.161 -10.682 1.00 94.38 183 ARG A CA 1
ATOM 1407 C C . ARG A 1 183 ? 7.812 3.375 -10.039 1.00 94.38 183 ARG A C 1
ATOM 1409 O O . ARG A 1 183 ? 6.593 3.492 -10.049 1.00 94.38 183 ARG A O 1
ATOM 1416 N N . ILE A 1 184 ? 8.620 4.271 -9.485 1.00 93.25 184 ILE A N 1
ATOM 1417 C CA . ILE A 1 184 ? 8.138 5.476 -8.805 1.00 93.25 184 ILE A CA 1
ATOM 1418 C C . ILE A 1 184 ? 8.597 6.703 -9.584 1.00 93.25 184 ILE A C 1
ATOM 1420 O O . ILE A 1 184 ? 9.781 6.833 -9.886 1.00 93.25 184 ILE A O 1
ATOM 1424 N N . GLU A 1 185 ? 7.671 7.604 -9.897 1.00 91.50 185 GLU A N 1
ATOM 1425 C CA . GLU A 1 185 ? 8.003 8.933 -10.410 1.00 91.50 185 GLU A CA 1
ATOM 1426 C C . GLU A 1 185 ? 8.555 9.796 -9.270 1.00 91.50 185 GLU A C 1
ATOM 1428 O O . GLU A 1 185 ? 7.887 10.008 -8.257 1.00 91.50 185 GLU A O 1
ATOM 1433 N N . THR A 1 186 ? 9.775 10.308 -9.417 1.00 90.88 186 THR A N 1
ATOM 1434 C CA . THR A 1 186 ? 10.476 11.020 -8.337 1.00 90.88 186 THR A CA 1
ATOM 1435 C C . THR A 1 186 ? 10.626 12.520 -8.566 1.00 90.88 186 THR A C 1
ATOM 1437 O O . THR A 1 186 ? 11.079 13.214 -7.660 1.00 90.88 186 THR A O 1
ATOM 1440 N N . THR A 1 187 ? 10.264 13.035 -9.743 1.00 87.6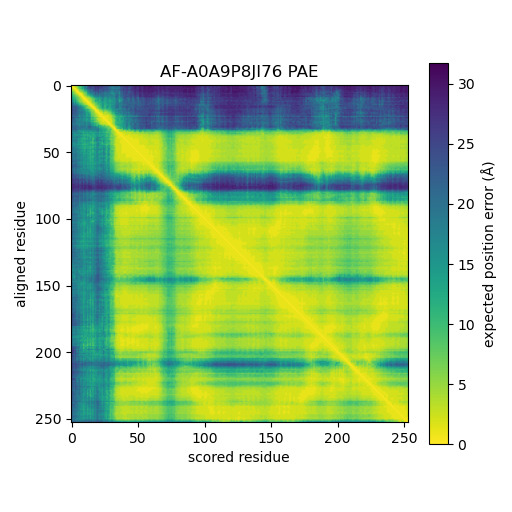9 187 THR A N 1
ATOM 1441 C CA . THR A 1 187 ? 10.612 14.400 -10.179 1.00 87.69 187 THR A CA 1
ATOM 1442 C C . THR A 1 187 ? 9.442 15.227 -10.699 1.00 87.69 187 THR A C 1
ATOM 1444 O O . THR A 1 187 ? 9.462 16.449 -10.565 1.00 87.69 187 THR A O 1
ATOM 1447 N N . GLY A 1 188 ? 8.422 14.601 -11.287 1.00 86.81 188 GLY A N 1
ATOM 1448 C CA . GLY A 1 188 ? 7.342 15.328 -11.951 1.00 86.81 188 GLY A CA 1
ATOM 1449 C C . GLY A 1 188 ? 6.587 16.275 -11.013 1.00 86.81 188 GLY A C 1
ATOM 1450 O O . GLY A 1 188 ? 6.139 15.868 -9.943 1.00 86.81 188 GLY A O 1
ATOM 1451 N N . GLN A 1 189 ? 6.384 17.525 -11.443 1.00 87.44 189 GLN A N 1
ATOM 1452 C CA . GLN A 1 189 ? 5.715 18.574 -10.654 1.00 87.44 189 GLN A CA 1
ATOM 1453 C C . GLN A 1 189 ? 4.356 18.128 -10.090 1.00 87.44 189 GLN A C 1
ATOM 1455 O O . GLN A 1 189 ? 4.019 18.447 -8.954 1.00 87.44 189 GLN A O 1
ATOM 1460 N N . TRP A 1 190 ? 3.593 17.371 -10.881 1.00 87.69 190 TRP A N 1
ATOM 1461 C CA . TRP A 1 190 ? 2.249 16.901 -10.528 1.00 87.69 190 TRP A CA 1
ATOM 1462 C C . TRP A 1 190 ? 2.181 15.404 -10.235 1.00 87.69 190 TRP A C 1
ATOM 1464 O O . TRP A 1 190 ? 1.155 14.920 -9.768 1.00 87.69 190 TRP A O 1
ATOM 1474 N N . THR A 1 191 ? 3.253 14.670 -10.535 1.00 89.12 191 THR A N 1
ATOM 1475 C CA . THR A 1 191 ? 3.279 13.202 -10.541 1.00 89.12 191 THR A CA 1
ATOM 1476 C C . THR A 1 191 ? 4.304 12.605 -9.588 1.00 89.12 191 THR A C 1
ATOM 1478 O O . THR A 1 191 ? 4.395 11.384 -9.497 1.00 89.12 191 THR A O 1
ATOM 1481 N N . ARG A 1 192 ? 5.053 13.424 -8.841 1.00 90.31 192 ARG A N 1
ATOM 1482 C CA . ARG A 1 192 ? 5.968 12.944 -7.801 1.00 90.31 192 ARG A CA 1
ATOM 1483 C C . ARG A 1 192 ? 5.233 12.026 -6.820 1.00 90.31 192 ARG A C 1
ATOM 1485 O O . ARG A 1 192 ? 4.221 12.412 -6.241 1.00 90.31 192 ARG A O 1
ATOM 1492 N N . GLY A 1 193 ? 5.773 10.827 -6.630 1.00 89.06 193 GLY A N 1
ATOM 1493 C CA . GLY A 1 193 ? 5.205 9.765 -5.803 1.00 89.06 193 GLY A CA 1
ATOM 1494 C C . GLY A 1 193 ? 4.219 8.842 -6.533 1.00 89.06 193 GLY A C 1
ATOM 1495 O O . GLY A 1 193 ? 3.695 7.916 -5.923 1.00 89.06 193 GLY A O 1
ATOM 1496 N N . MET A 1 194 ? 3.959 9.055 -7.825 1.00 90.88 194 MET A N 1
ATOM 1497 C CA . MET A 1 194 ? 3.104 8.168 -8.616 1.00 90.88 194 MET A CA 1
ATOM 1498 C C . MET A 1 194 ? 3.780 6.813 -8.847 1.00 90.88 194 MET A C 1
ATOM 1500 O O . MET A 1 194 ? 4.961 6.747 -9.200 1.00 90.88 194 MET A O 1
ATOM 1504 N N . THR A 1 195 ? 3.010 5.730 -8.724 1.00 90.56 195 THR A N 1
ATOM 1505 C CA . THR A 1 195 ? 3.424 4.390 -9.159 1.00 90.56 195 THR A CA 1
ATOM 1506 C C . THR A 1 195 ? 3.174 4.210 -10.658 1.00 90.56 195 THR A C 1
ATOM 1508 O O . THR A 1 195 ? 2.072 4.412 -11.168 1.00 90.56 195 THR A O 1
ATOM 1511 N N . VAL A 1 196 ? 4.214 3.816 -11.387 1.00 91.06 196 VAL A N 1
ATOM 1512 C CA . VAL A 1 196 ? 4.239 3.707 -12.848 1.00 91.06 196 VAL A CA 1
ATOM 1513 C C . VAL A 1 196 ? 4.405 2.248 -13.250 1.00 91.06 196 VAL A C 1
ATOM 1515 O O . VAL A 1 196 ? 5.301 1.562 -12.763 1.00 91.06 196 VAL A O 1
ATOM 1518 N N . VAL A 1 197 ? 3.558 1.782 -14.168 1.00 88.44 197 VAL A N 1
ATOM 1519 C CA . VAL A 1 197 ? 3.610 0.427 -14.734 1.00 88.44 197 VAL A CA 1
ATOM 1520 C C . VAL A 1 197 ? 3.438 0.513 -16.246 1.00 88.44 197 VAL A C 1
ATOM 1522 O O . VAL A 1 197 ? 2.505 1.164 -16.725 1.00 88.44 197 VAL A O 1
ATOM 1525 N N . ASP A 1 198 ? 4.283 -0.185 -17.006 1.00 83.25 198 ASP A N 1
ATOM 1526 C CA . ASP A 1 198 ? 4.097 -0.310 -18.452 1.00 83.25 198 ASP A CA 1
ATOM 1527 C C . ASP A 1 198 ? 2.965 -1.294 -18.783 1.00 83.25 198 ASP A C 1
ATOM 1529 O O . ASP A 1 198 ? 3.018 -2.481 -18.460 1.00 83.25 198 ASP A O 1
ATOM 1533 N N . ARG A 1 199 ? 1.930 -0.796 -19.464 1.00 81.50 199 ARG A N 1
ATOM 1534 C CA . ARG A 1 199 ? 0.766 -1.580 -19.911 1.00 81.50 199 ARG A CA 1
ATOM 1535 C C . ARG A 1 199 ? 0.585 -1.587 -21.423 1.00 81.50 199 ARG A C 1
ATOM 1537 O O . ARG A 1 199 ? -0.475 -1.966 -21.910 1.00 81.50 199 ARG A O 1
ATOM 1544 N N . ARG A 1 200 ? 1.594 -1.167 -22.187 1.00 82.19 200 ARG A N 1
ATOM 1545 C CA . ARG A 1 200 ? 1.493 -1.033 -23.651 1.00 82.19 200 ARG A CA 1
ATOM 1546 C C . ARG A 1 200 ? 1.383 -2.375 -24.389 1.00 82.19 200 ARG A C 1
ATOM 1548 O O . ARG A 1 200 ? 1.248 -2.368 -25.605 1.00 82.19 200 ARG A O 1
ATOM 1555 N N . GLY A 1 201 ? 1.480 -3.510 -23.688 1.00 77.44 201 GLY A N 1
ATOM 1556 C CA . GLY A 1 201 ? 1.382 -4.849 -24.284 1.00 77.44 201 GLY A CA 1
ATOM 1557 C C . GLY A 1 201 ? 2.529 -5.179 -25.243 1.00 77.44 201 GLY A C 1
ATOM 1558 O O . GLY A 1 201 ? 2.396 -6.047 -26.099 1.00 77.44 201 GLY A O 1
ATOM 1559 N N . ARG A 1 202 ? 3.652 -4.461 -25.139 1.00 83.69 202 ARG A N 1
ATOM 1560 C CA . ARG A 1 202 ? 4.805 -4.660 -26.015 1.00 83.69 202 ARG A CA 1
ATOM 1561 C C . ARG A 1 202 ? 5.562 -5.923 -25.624 1.00 83.69 202 ARG A C 1
ATOM 1563 O O . ARG A 1 202 ? 5.700 -6.236 -24.443 1.00 83.69 202 ARG A O 1
ATOM 1570 N N . LYS A 1 203 ? 6.079 -6.622 -26.635 1.00 86.75 203 LYS A N 1
ATOM 1571 C CA . LYS A 1 203 ? 6.925 -7.802 -26.447 1.00 86.75 203 LYS A CA 1
ATOM 1572 C C . LYS A 1 203 ? 8.185 -7.411 -25.663 1.00 86.75 203 LYS A C 1
ATOM 1574 O O . LYS A 1 203 ? 8.822 -6.409 -25.989 1.00 86.75 203 LYS A O 1
ATOM 1579 N N . LYS A 1 204 ? 8.525 -8.201 -24.641 1.00 88.94 204 LYS A N 1
ATOM 1580 C CA . LYS A 1 204 ? 9.808 -8.095 -23.936 1.00 88.94 204 LYS A CA 1
ATOM 1581 C C . LYS A 1 204 ? 10.954 -8.463 -24.886 1.00 88.94 204 LYS A C 1
ATOM 1583 O O . LYS A 1 204 ? 10.771 -9.286 -25.785 1.00 88.94 204 LYS A O 1
ATOM 1588 N N . ARG A 1 205 ? 12.107 -7.828 -24.693 1.00 90.25 205 ARG A N 1
ATOM 1589 C CA . ARG A 1 205 ? 13.350 -8.123 -25.414 1.00 90.25 205 ARG A CA 1
ATOM 1590 C C . ARG A 1 205 ? 13.865 -9.515 -25.049 1.00 90.25 205 ARG A C 1
ATOM 1592 O O . ARG A 1 205 ? 13.447 -10.077 -24.031 1.00 90.25 205 ARG A O 1
ATOM 1599 N N . ALA A 1 206 ? 14.737 -10.072 -25.881 1.00 88.12 206 ALA A N 1
ATOM 1600 C CA . ALA A 1 206 ? 15.445 -11.290 -25.523 1.00 88.12 206 ALA A CA 1
ATOM 1601 C C . ALA A 1 206 ? 16.398 -11.008 -24.337 1.00 88.12 206 ALA A C 1
ATOM 1603 O O . ALA A 1 206 ? 16.876 -9.880 -24.194 1.00 88.12 206 ALA A O 1
ATOM 1604 N N . PRO A 1 207 ? 16.653 -11.981 -23.441 1.00 83.81 207 PRO A N 1
ATOM 1605 C CA . PRO A 1 207 ? 17.529 -11.776 -22.281 1.00 83.81 207 PRO A CA 1
ATOM 1606 C C . PRO A 1 207 ? 18.971 -11.377 -22.620 1.00 83.81 207 PRO A C 1
ATOM 1608 O O . PRO A 1 207 ? 19.660 -10.815 -21.772 1.00 83.81 207 PRO A O 1
ATOM 1611 N N . ASP A 1 208 ? 19.410 -11.674 -23.839 1.00 84.50 208 ASP A N 1
ATOM 1612 C CA . ASP A 1 208 ? 20.736 -11.421 -24.397 1.00 84.50 208 ASP A CA 1
ATOM 1613 C C . ASP A 1 208 ? 20.811 -10.167 -25.289 1.00 84.50 208 ASP A C 1
ATOM 1615 O O . ASP A 1 208 ? 21.897 -9.833 -25.759 1.00 84.50 208 ASP A O 1
ATOM 1619 N N . ASP A 1 209 ? 19.716 -9.405 -25.447 1.00 79.12 209 ASP A N 1
ATOM 1620 C CA . ASP A 1 209 ? 19.641 -8.160 -26.247 1.00 79.12 209 ASP A CA 1
ATOM 1621 C C . ASP A 1 209 ? 20.423 -6.964 -25.636 1.00 79.12 209 ASP A C 1
ATOM 1623 O O . ASP A 1 209 ? 20.134 -5.794 -25.917 1.00 79.12 209 ASP A O 1
ATOM 1627 N N . GLY A 1 210 ? 21.414 -7.239 -24.785 1.00 71.31 210 GLY A N 1
ATOM 1628 C CA . GLY A 1 210 ? 22.260 -6.254 -24.119 1.00 71.31 210 GLY A CA 1
ATOM 1629 C C . GLY A 1 210 ? 21.581 -5.485 -22.979 1.00 71.31 210 GLY A C 1
ATOM 1630 O O . GLY A 1 210 ? 20.357 -5.441 -22.832 1.00 71.31 210 GLY A O 1
ATOM 1631 N N . GLU A 1 211 ? 22.413 -4.848 -22.155 1.00 73.38 211 GLU A N 1
ATOM 1632 C CA . GLU A 1 211 ? 21.981 -4.022 -21.026 1.00 73.38 211 GLU A CA 1
ATOM 1633 C C . GLU A 1 211 ? 21.759 -2.558 -21.438 1.00 73.38 211 GLU A C 1
ATOM 1635 O O . GLU A 1 211 ? 22.416 -2.040 -22.339 1.00 73.38 211 GLU A O 1
ATOM 1640 N N . GLY A 1 212 ? 20.859 -1.871 -20.731 1.00 80.88 212 GLY A N 1
ATOM 1641 C CA . GLY A 1 212 ? 20.602 -0.438 -20.915 1.00 80.88 212 GLY A CA 1
ATOM 1642 C C . GLY A 1 212 ? 19.464 -0.090 -21.879 1.00 80.88 212 GLY A C 1
ATOM 1643 O O . GLY A 1 212 ? 18.793 -0.958 -22.443 1.00 80.88 212 GLY A O 1
ATOM 1644 N N . GLU A 1 213 ? 19.205 1.214 -22.005 1.00 84.38 213 GLU A N 1
ATOM 1645 C CA . GLU A 1 213 ? 18.182 1.755 -22.904 1.00 84.38 213 GLU A CA 1
ATOM 1646 C C . GLU A 1 213 ? 18.584 1.603 -24.373 1.00 84.38 213 GLU A C 1
ATOM 1648 O O . GLU A 1 213 ? 19.738 1.811 -24.742 1.00 84.38 213 GLU A O 1
ATOM 1653 N N . ILE A 1 214 ? 17.605 1.294 -25.226 1.00 86.88 214 ILE A N 1
ATOM 1654 C CA . ILE A 1 214 ? 17.789 1.196 -26.679 1.00 86.88 214 ILE A CA 1
ATOM 1655 C C . ILE A 1 214 ? 16.756 2.062 -27.414 1.00 86.88 214 ILE A C 1
ATOM 1657 O O . ILE A 1 214 ? 15.714 2.400 -26.834 1.00 86.88 214 ILE A O 1
ATOM 1661 N N . PRO A 1 215 ? 16.976 2.396 -28.702 1.00 89.31 215 PRO A N 1
ATOM 1662 C CA . PRO A 1 215 ? 15.979 3.094 -29.503 1.00 89.31 215 PRO A CA 1
ATOM 1663 C C . PRO A 1 215 ? 14.616 2.393 -29.450 1.00 89.31 215 PRO A C 1
ATOM 1665 O O . PRO A 1 215 ? 14.477 1.213 -29.767 1.00 89.31 215 PRO A O 1
ATOM 1668 N N . GLY A 1 216 ? 13.591 3.130 -29.022 1.00 85.19 216 GLY A N 1
ATOM 1669 C CA . GLY A 1 216 ? 12.237 2.601 -28.877 1.00 85.19 216 GLY A CA 1
ATOM 1670 C C . GLY A 1 216 ? 11.942 1.894 -27.549 1.00 85.19 216 GLY A C 1
ATOM 1671 O O . GLY A 1 216 ? 10.812 1.435 -27.393 1.00 85.19 216 GLY A O 1
ATOM 1672 N N . ASP A 1 217 ? 12.869 1.841 -26.589 1.00 88.50 217 ASP A N 1
ATOM 1673 C CA . ASP A 1 217 ? 12.648 1.359 -25.212 1.00 88.50 217 ASP A CA 1
ATOM 1674 C C . ASP A 1 217 ? 13.252 2.323 -24.169 1.00 88.50 217 ASP A C 1
ATOM 1676 O O . ASP A 1 217 ? 14.089 1.953 -23.347 1.00 88.50 217 ASP A O 1
ATOM 1680 N N . ALA A 1 218 ? 12.831 3.591 -24.223 1.00 87.56 218 ALA A N 1
ATOM 1681 C CA . ALA A 1 218 ? 13.206 4.597 -23.227 1.00 87.56 218 ALA A CA 1
ATOM 1682 C C . ALA A 1 218 ? 12.723 4.175 -21.833 1.00 87.56 218 ALA A C 1
ATOM 1684 O O . ALA A 1 218 ? 11.560 3.794 -21.675 1.00 87.56 218 ALA A O 1
ATOM 1685 N N . GLY A 1 219 ? 13.598 4.245 -20.835 1.00 87.38 219 GLY A N 1
ATOM 1686 C CA . GLY A 1 219 ? 13.400 3.693 -19.499 1.00 87.38 219 GLY A CA 1
ATOM 1687 C C . GLY A 1 219 ? 13.716 2.202 -19.381 1.00 87.38 219 GLY A C 1
ATOM 1688 O O . GLY A 1 219 ? 13.582 1.658 -18.292 1.00 87.38 219 GLY A O 1
ATOM 1689 N N . ASN A 1 220 ? 14.122 1.510 -20.447 1.00 90.88 220 ASN A N 1
ATOM 1690 C CA . ASN A 1 220 ? 14.467 0.087 -20.399 1.00 90.88 220 ASN A CA 1
ATOM 1691 C C . ASN A 1 220 ? 13.334 -0.787 -19.804 1.00 90.88 220 ASN A C 1
ATOM 1693 O O . ASN A 1 220 ? 13.544 -1.588 -18.889 1.00 90.88 220 ASN A O 1
ATOM 1697 N N . TRP A 1 221 ? 12.094 -0.572 -20.255 1.00 91.56 221 TRP A N 1
ATOM 1698 C CA . TRP A 1 221 ? 10.906 -1.283 -19.757 1.00 91.56 221 TRP A CA 1
ATOM 1699 C C . TRP A 1 221 ? 10.751 -2.665 -20.378 1.00 91.56 221 TRP A C 1
ATOM 1701 O O . TRP A 1 221 ? 10.055 -3.519 -19.822 1.00 91.56 221 TRP A O 1
ATOM 1711 N N . LEU A 1 222 ? 11.336 -2.895 -21.554 1.00 92.00 222 LEU A N 1
ATOM 1712 C CA . LEU A 1 222 ? 11.182 -4.148 -22.283 1.00 92.00 222 LEU A CA 1
ATOM 1713 C C . LEU A 1 222 ? 12.297 -5.149 -21.979 1.00 92.00 222 LEU A C 1
ATOM 1715 O O . LEU A 1 222 ? 12.117 -6.320 -22.308 1.00 92.00 222 LEU A O 1
ATOM 1719 N N . SER A 1 223 ? 13.393 -4.746 -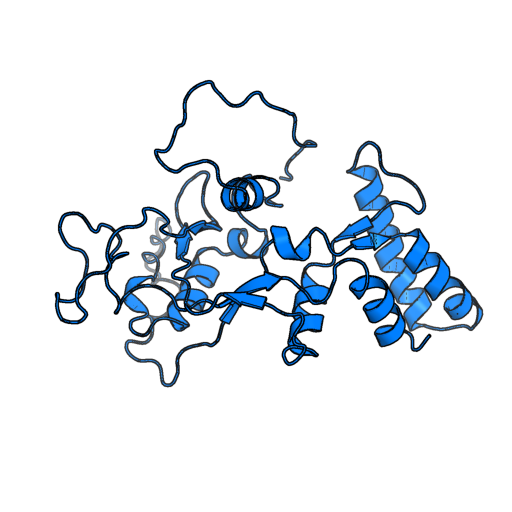21.327 1.00 91.75 223 SER A N 1
ATOM 1720 C CA . SER A 1 223 ? 14.411 -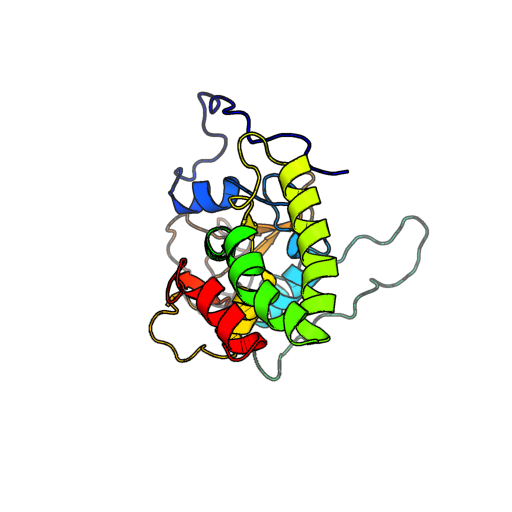5.700 -20.870 1.00 91.75 223 SER A CA 1
ATOM 1721 C C . SER A 1 223 ? 13.870 -6.608 -19.758 1.00 91.75 223 SER A C 1
ATOM 1723 O O . SER A 1 223 ? 13.255 -6.118 -18.805 1.00 91.75 223 SER A O 1
ATOM 1725 N N . PRO A 1 224 ? 14.101 -7.930 -19.838 1.00 88.81 224 PRO A N 1
ATOM 1726 C CA . PRO A 1 224 ? 13.798 -8.845 -18.745 1.00 88.81 224 PRO A CA 1
ATOM 1727 C C . PRO A 1 224 ? 14.797 -8.730 -17.582 1.00 88.81 224 PRO A C 1
ATOM 1729 O O . PRO A 1 224 ? 14.449 -9.114 -16.470 1.00 88.81 224 PRO A O 1
ATOM 1732 N N . ASN A 1 225 ? 15.997 -8.180 -17.792 1.00 88.75 225 ASN A N 1
ATOM 1733 C CA . ASN A 1 225 ? 17.028 -8.028 -16.751 1.00 88.75 225 ASN A CA 1
ATOM 1734 C C . ASN A 1 225 ? 16.895 -6.706 -15.980 1.00 88.75 225 ASN A C 1
ATOM 1736 O O . ASN A 1 225 ? 17.529 -6.519 -14.944 1.00 88.75 225 ASN A O 1
ATOM 1740 N N . ALA A 1 226 ? 16.062 -5.793 -16.476 1.00 90.25 226 ALA A N 1
ATOM 1741 C CA . ALA A 1 226 ? 15.759 -4.524 -15.839 1.00 90.25 226 ALA A CA 1
ATOM 1742 C C . ALA A 1 226 ? 14.419 -4.561 -15.093 1.00 90.25 226 ALA A C 1
ATOM 1744 O O . ALA A 1 226 ? 13.660 -5.540 -15.136 1.00 90.25 226 ALA A O 1
ATOM 1745 N N . GLY A 1 227 ? 14.124 -3.456 -14.414 1.00 92.50 227 GLY A N 1
ATOM 1746 C CA . GLY A 1 227 ? 12.841 -3.270 -13.756 1.00 92.50 227 GLY A CA 1
ATOM 1747 C C . GLY A 1 227 ? 12.769 -3.952 -12.396 1.00 92.50 227 GLY A C 1
ATOM 1748 O O . GLY A 1 227 ? 13.619 -4.767 -12.023 1.00 92.50 227 GLY A O 1
ATOM 1749 N N . ASN A 1 228 ? 11.721 -3.625 -11.655 1.00 95.69 228 ASN A N 1
ATOM 1750 C CA . ASN A 1 228 ? 11.498 -4.167 -10.321 1.00 95.69 228 ASN A CA 1
ATOM 1751 C C . ASN A 1 228 ? 10.809 -5.547 -10.366 1.00 95.69 228 ASN A C 1
ATOM 1753 O O . ASN A 1 228 ? 10.358 -6.011 -11.417 1.00 95.69 228 ASN A O 1
ATOM 1757 N N . ARG A 1 229 ? 10.779 -6.233 -9.220 1.00 96.19 229 ARG A N 1
ATOM 1758 C CA . ARG A 1 229 ? 10.075 -7.501 -8.962 1.00 96.19 229 ARG A CA 1
ATOM 1759 C C . ARG A 1 229 ? 9.158 -7.331 -7.758 1.00 96.19 229 ARG A C 1
ATOM 1761 O O . ARG A 1 229 ? 9.355 -7.922 -6.697 1.00 96.19 229 ARG A O 1
ATOM 1768 N N . VAL A 1 230 ? 8.177 -6.452 -7.909 1.00 96.50 230 VAL A N 1
ATOM 1769 C CA . VAL A 1 230 ? 7.253 -6.116 -6.827 1.00 96.50 230 VAL A CA 1
ATOM 1770 C C . VAL A 1 230 ? 6.064 -7.067 -6.865 1.00 96.50 230 VAL A C 1
ATOM 1772 O O . VAL A 1 230 ? 5.429 -7.250 -7.903 1.00 96.50 230 VAL A O 1
ATOM 1775 N N . GLY A 1 231 ? 5.743 -7.673 -5.726 1.00 96.44 231 GLY A N 1
ATOM 1776 C CA . GLY A 1 231 ? 4.445 -8.296 -5.519 1.00 96.44 231 GLY A CA 1
ATOM 1777 C C . GLY A 1 231 ? 3.399 -7.214 -5.282 1.00 96.44 231 GLY A C 1
ATOM 1778 O O . GLY A 1 231 ? 3.594 -6.352 -4.435 1.00 96.44 231 GLY A O 1
ATOM 1779 N N . ARG A 1 232 ? 2.275 -7.238 -5.988 1.00 95.06 232 ARG A N 1
ATOM 1780 C CA . ARG A 1 232 ? 1.146 -6.348 -5.705 1.00 95.06 232 ARG A CA 1
ATOM 1781 C C . ARG A 1 232 ? -0.036 -7.165 -5.231 1.00 95.06 232 ARG A C 1
ATOM 1783 O O . ARG A 1 232 ? -0.457 -8.100 -5.914 1.00 95.06 232 ARG A O 1
ATOM 1790 N N . CYS A 1 233 ? -0.573 -6.805 -4.072 1.00 94.06 233 CYS A N 1
ATOM 1791 C CA . CYS A 1 233 ? -1.838 -7.358 -3.626 1.00 94.06 233 CYS A CA 1
ATOM 1792 C C . CYS A 1 233 ? -2.939 -6.926 -4.602 1.00 94.06 233 CYS A C 1
ATOM 1794 O O . CYS A 1 233 ? -3.026 -5.755 -4.971 1.00 94.06 233 CYS A O 1
ATOM 1796 N N . VAL A 1 234 ? -3.730 -7.890 -5.070 1.00 91.62 234 VAL A N 1
ATOM 1797 C CA . VAL A 1 234 ? -4.879 -7.656 -5.958 1.00 91.62 234 VAL A CA 1
ATOM 1798 C C . VAL A 1 234 ? -6.186 -8.171 -5.366 1.00 91.62 234 VAL A C 1
ATOM 1800 O O . VAL A 1 234 ? -7.246 -7.905 -5.922 1.00 91.62 234 VAL A O 1
ATOM 1803 N N . GLN A 1 235 ? -6.119 -8.902 -4.251 1.00 93.38 235 GLN A N 1
ATOM 1804 C CA . GLN A 1 235 ? -7.284 -9.390 -3.526 1.00 93.38 235 GLN A CA 1
ATOM 1805 C C . GLN A 1 235 ? -6.902 -9.715 -2.080 1.00 93.38 235 GLN A C 1
ATOM 1807 O O . GLN A 1 235 ? -5.855 -10.319 -1.836 1.00 93.38 235 GLN A O 1
ATOM 1812 N N . SER A 1 236 ? -7.783 -9.346 -1.153 1.00 95.75 236 SER A N 1
ATOM 1813 C CA . SER A 1 236 ? -7.733 -9.764 0.252 1.00 95.75 236 SER A CA 1
ATOM 1814 C C . SER A 1 236 ? -8.703 -10.923 0.528 1.00 95.75 236 SER A C 1
ATOM 1816 O O . SER A 1 236 ? -9.639 -11.094 -0.257 1.00 95.75 236 SER A O 1
ATOM 1818 N N . PRO A 1 237 ? -8.556 -11.664 1.643 1.00 96.38 237 PRO A N 1
ATOM 1819 C CA . PRO A 1 237 ? -9.483 -12.727 2.027 1.00 96.38 237 PRO A CA 1
ATOM 1820 C C . PRO A 1 237 ? -10.942 -12.263 2.146 1.00 96.38 237 PRO A C 1
ATOM 1822 O O . PRO A 1 237 ? -11.857 -13.026 1.856 1.00 96.38 237 PRO A O 1
ATOM 1825 N N . GLY A 1 238 ? -11.164 -10.993 2.490 1.00 94.06 238 GLY A N 1
ATOM 1826 C CA . GLY A 1 238 ? -12.472 -10.350 2.439 1.00 94.06 238 GLY A CA 1
ATOM 1827 C C . GLY A 1 238 ? -12.421 -8.926 2.986 1.00 94.06 238 GLY A C 1
ATOM 1828 O O . GLY A 1 238 ? -11.590 -8.617 3.840 1.00 94.06 238 GLY A O 1
ATOM 1829 N N . PHE A 1 239 ? -13.305 -8.058 2.492 1.00 90.75 239 PHE A N 1
ATOM 1830 C CA . PHE A 1 239 ? -13.392 -6.668 2.952 1.00 90.75 239 PHE A CA 1
ATOM 1831 C C . PHE A 1 239 ? -14.101 -6.577 4.308 1.00 90.75 239 PHE A C 1
ATOM 1833 O O . PHE A 1 239 ? -13.522 -6.085 5.276 1.00 90.75 239 PHE A O 1
ATOM 1840 N N . ASP A 1 240 ? -15.298 -7.157 4.405 1.00 91.50 240 ASP A N 1
ATOM 1841 C CA . ASP A 1 240 ? -16.160 -7.038 5.590 1.00 91.50 240 ASP A CA 1
ATOM 1842 C C . ASP A 1 240 ? -15.708 -7.907 6.771 1.00 91.50 240 ASP A C 1
ATOM 1844 O O . ASP A 1 240 ? -16.130 -7.692 7.906 1.00 91.50 240 ASP A O 1
ATOM 1848 N N . ILE A 1 241 ? -14.828 -8.883 6.527 1.00 94.50 241 ILE A N 1
ATOM 1849 C CA . ILE A 1 241 ? -14.345 -9.795 7.571 1.00 94.50 241 ILE A CA 1
ATOM 1850 C C . ILE A 1 241 ? -13.207 -9.193 8.396 1.00 94.50 241 ILE A C 1
ATOM 1852 O O . ILE A 1 241 ? -12.970 -9.631 9.521 1.00 94.50 241 ILE A O 1
ATOM 1856 N N . PHE A 1 242 ? -12.490 -8.199 7.857 1.00 96.06 242 PHE A N 1
ATOM 1857 C CA . PHE A 1 242 ? -11.261 -7.733 8.490 1.00 96.06 242 PHE A CA 1
ATOM 1858 C C . PHE A 1 242 ? -11.523 -6.940 9.770 1.00 96.06 242 PHE A C 1
ATOM 1860 O O . PHE A 1 242 ? -10.874 -7.194 10.779 1.00 96.06 242 PHE A O 1
ATOM 1867 N N . ALA A 1 243 ? -12.475 -6.004 9.764 1.00 95.75 243 ALA A N 1
ATOM 1868 C CA . ALA A 1 243 ? -12.764 -5.199 10.950 1.00 95.75 243 ALA A CA 1
ATOM 1869 C C . ALA A 1 243 ? -13.240 -6.050 12.149 1.00 95.75 243 ALA A C 1
ATOM 1871 O O . ALA A 1 243 ? -12.663 -5.894 13.228 1.00 95.75 243 ALA A O 1
ATOM 1872 N N . PRO A 1 244 ? -14.191 -6.998 11.991 1.00 94.88 244 PRO A N 1
ATOM 1873 C CA . PRO A 1 244 ? -14.533 -7.945 13.052 1.00 94.88 244 PRO A CA 1
ATOM 1874 C C . PRO A 1 244 ? -13.336 -8.784 13.514 1.00 94.88 244 PRO A C 1
ATOM 1876 O O . PRO A 1 244 ? -13.098 -8.893 14.714 1.00 94.88 244 PRO A O 1
ATOM 1879 N N . TYR A 1 245 ? -12.542 -9.317 12.575 1.00 95.38 245 TYR A N 1
ATOM 1880 C CA . TYR A 1 245 ? -11.333 -10.081 12.899 1.00 95.38 245 TYR A CA 1
ATOM 1881 C C . TYR A 1 245 ? -10.335 -9.258 13.725 1.00 95.38 245 TYR A C 1
ATOM 1883 O O . TYR A 1 245 ? -9.808 -9.743 14.724 1.00 95.38 245 TYR A O 1
ATOM 1891 N N . LEU A 1 246 ? -10.079 -8.008 13.329 1.00 96.75 246 LEU A N 1
ATOM 1892 C CA . LEU A 1 246 ? -9.158 -7.104 14.014 1.00 96.75 246 LEU A CA 1
ATOM 1893 C C . LEU A 1 246 ? -9.620 -6.834 15.447 1.00 96.75 246 LEU A C 1
ATOM 1895 O O . LEU A 1 246 ? -8.830 -6.967 16.381 1.00 96.75 246 LEU A O 1
ATOM 1899 N N . LEU A 1 247 ? -10.897 -6.488 15.617 1.00 96.31 247 LEU A N 1
ATOM 1900 C CA . LEU A 1 247 ? -11.497 -6.216 16.920 1.00 96.31 247 LEU A CA 1
ATOM 1901 C C . LEU A 1 247 ? -11.413 -7.434 17.848 1.00 96.31 247 LEU A C 1
ATOM 1903 O O . LEU A 1 247 ? -10.904 -7.315 18.963 1.00 96.31 247 LEU A O 1
ATOM 1907 N N . GLN A 1 248 ? -11.809 -8.612 17.361 1.00 95.38 248 GLN A N 1
ATOM 1908 C CA . GLN A 1 248 ? -11.681 -9.868 18.100 1.00 95.38 248 GLN A CA 1
ATOM 1909 C C . GLN A 1 248 ? -10.220 -10.167 18.460 1.00 95.38 248 GLN A C 1
ATOM 1911 O O . GLN A 1 248 ? -9.916 -10.549 19.589 1.00 95.38 248 GLN A O 1
ATOM 1916 N N . ARG A 1 249 ? -9.282 -9.969 17.529 1.00 95.06 249 ARG A N 1
ATOM 1917 C CA . ARG A 1 249 ? -7.867 -10.285 17.758 1.00 95.06 249 ARG A CA 1
ATOM 1918 C C . ARG A 1 249 ? -7.216 -9.383 18.807 1.00 95.06 249 ARG A C 1
ATOM 1920 O O . ARG A 1 249 ? -6.347 -9.866 19.534 1.00 95.06 249 ARG A O 1
ATOM 1927 N N . VAL A 1 250 ? -7.600 -8.105 18.850 1.00 95.69 250 VAL A N 1
ATOM 1928 C CA . VAL A 1 250 ? -7.062 -7.102 19.785 1.00 95.69 250 VAL A CA 1
ATOM 1929 C C . VAL A 1 250 ? -7.689 -7.236 21.171 1.00 95.69 250 VAL A C 1
ATOM 1931 O O . VAL A 1 250 ? -6.969 -7.158 22.164 1.00 95.69 250 VAL A O 1
ATOM 1934 N N . PHE A 1 251 ? -9.005 -7.450 21.247 1.00 96.00 251 PHE A N 1
ATOM 1935 C CA . PHE A 1 251 ? -9.749 -7.402 22.509 1.00 96.00 251 PHE A CA 1
ATOM 1936 C C . PHE A 1 251 ? -10.145 -8.769 23.081 1.00 96.00 251 PHE A C 1
ATOM 1938 O O . PHE A 1 251 ? -10.526 -8.838 24.246 1.00 96.00 251 PHE A O 1
ATOM 1945 N N . GLY A 1 252 ? -10.029 -9.850 22.308 1.00 90.81 252 GLY A N 1
ATOM 1946 C CA . GLY A 1 252 ? -10.339 -11.210 22.760 1.00 90.81 252 GLY A CA 1
ATOM 1947 C C . GLY A 1 252 ? -11.832 -11.491 22.953 1.00 90.81 252 GLY A C 1
ATOM 1948 O O . GLY A 1 252 ? -12.172 -12.338 23.778 1.00 90.81 252 GLY A O 1
ATOM 1949 N N . VAL A 1 253 ? -12.696 -10.773 22.228 1.00 84.25 253 VAL A N 1
ATOM 1950 C CA . VAL A 1 253 ? -14.167 -10.879 22.288 1.00 84.25 253 VAL A CA 1
ATOM 1951 C C . VAL A 1 253 ? -14.775 -11.645 21.120 1.00 84.25 253 VAL A C 1
ATOM 1953 O O . VAL A 1 253 ? -14.100 -11.802 20.073 1.00 84.25 253 VAL A O 1
#

Solvent-accessible surface area (backbone atoms only — not comparable to full-atom values): 15069 Å² total; per-residue (Å²): 136,79,73,87,70,78,84,70,87,67,78,77,67,100,63,77,96,55,97,68,78,91,39,75,67,54,49,46,56,49,69,66,27,80,58,41,66,45,10,44,54,71,34,45,74,38,21,62,61,47,19,48,58,41,14,42,25,15,92,35,33,78,57,49,49,71,79,79,72,77,66,58,90,94,52,87,63,68,68,100,58,79,83,75,74,94,67,72,99,62,63,47,89,46,76,45,80,46,58,76,64,28,56,71,27,45,42,31,47,40,60,50,48,70,62,34,49,65,39,38,76,71,68,35,67,67,38,48,56,48,47,60,57,49,51,56,48,46,54,51,50,39,75,72,40,86,98,47,56,75,50,68,29,63,47,64,38,53,67,62,49,57,52,49,40,75,78,44,69,85,44,84,46,52,38,65,50,66,62,36,47,55,44,50,36,64,74,46,94,81,37,40,15,16,78,44,66,91,76,82,80,70,78,63,49,61,88,80,74,66,86,73,69,50,96,95,31,79,79,27,74,36,42,70,64,32,37,25,31,34,22,35,52,78,40,65,72,50,50,84,56,46,41,59,49,50,51,28,71,75,70,73,102

Foldseek 3Di:
DFDADDPDPPPDPPDDPDPDDDDPVVCLQQVDAGGASFAHDVCLVPVQVVQQLQLLQAQQSVLFHDPQPDDDVPDPDDRPDDDDDRGDPDRDAAEDEDCSRQQLQWDWQQNLCVLLVVVVVVVPPLSVVVCVVVVVVQVVQVVRDPPADDRRRIDGDRPVVVVVCVVPVVPPQWDKDWFFQWHADCDDPRRHNGIDGDPVPDAADDQPPDDDDDVPQVSVNRHPNHGGTYIYTPGGSDRVVRNVVVSCVSPVD

pLDDT: mean 83.33, std 17.07, range [31.03, 98.0]